Protein AF-R9ITP2-F1 (afdb_monomer)

Secondary structure (DSSP, 8-state):
--EEEE--SSS--TTT--SSS-EEEEETTTEEEEEESS----S-EE-TTT--EEEEEEE-TTSPEEEEEHHHHHHHHHHHHHHHGGGGSS----PPPPPPP-PPPP-------PPPPPHHHHHHHHHHHHHHS---HHHHHHHHHTT--HHHHHHTT-EEEPPSS--GGGSS-HHHHHHHHHHHHS--TT-TTEEE-TTS-EEE---SEEE-----TTS--S------B---PPP-----

Sequence (240 aa):
MSNFRNVSKSEPCPICGKPDWCTVQYVEGNTKLHYCRRVLGCSNIISGTNGMNYVFLKQTSDGSCMYKEESAYMESRKEWEKANGRNRCANGRRAKPKSPPVKQPPAPQPAVSVTSLDNGTLDAIYRAFLKKLHLQKNHVRYLRQERWPDQLIIHSQVRSMPPGGNGYYYGKGRNLVAKELVREFGSLKGVPGFYEQADGKWNFAGQSGLLIPLYDHERKRTNTTIFLPFMKLPRTESIS

pLDDT: mean 72.8, std 18.58, range [27.33, 93.31]

Radius of gyration: 23.01 Å; Cα contacts (8 Å, |Δi|>4): 346; chains: 1; bounding box: 47×52×59 Å

Foldseek 3Di:
DKDKDFAAPVGAQQQPRHRGDKIWIQDPPRWIKTWAPPDLLQQWDQGPPPRFTWHFDDQDPLSTTITGTPVSVVVVVVVCCVVCVVPPPPDPDPDPPDDPPPPRDPDPDPPPPFAADDLVVLLVLVVLLLVPFAAAPVNVVVCVVVVNDPVNVVVQSKGWDDAADDDPRRPDHQQVSQVVSCVVNVDCGNHPQWDADPVRGIGGDDHTDMWGQDADPVRGRPDGDDDDGDDPDDPPPPDD

Nearest PDB structures (foldseek):
  4nqa-assembly1_B  TM=1.347E-01  e=2.658E+00  Homo sapiens
  8g0h-assembly1_D  TM=1.712E-01  e=4.956E+00  Homo sapiens

Mean predicted aligned error: 18.11 Å

Structure (mmCIF, N/CA/C/O backbone):
data_AF-R9ITP2-F1
#
_entry.id   AF-R9ITP2-F1
#
loop_
_atom_site.group_PDB
_atom_site.id
_atom_site.type_symbol
_atom_site.label_atom_id
_atom_site.label_alt_id
_atom_site.label_comp_id
_atom_site.label_asym_id
_atom_site.label_entity_id
_atom_site.label_seq_id
_atom_site.pdbx_PDB_ins_code
_atom_site.Cartn_x
_atom_site.Cartn_y
_atom_site.Cartn_z
_atom_site.occupancy
_atom_site.B_iso_or_equiv
_atom_site.auth_seq_id
_atom_site.auth_comp_id
_atom_site.auth_asym_id
_atom_site.auth_atom_id
_atom_site.pdbx_PDB_model_num
ATOM 1 N N . MET A 1 1 ? 14.006 -4.103 -31.061 1.00 43.78 1 MET A N 1
ATOM 2 C CA . MET A 1 1 ? 13.129 -4.951 -30.198 1.00 43.78 1 MET A CA 1
ATOM 3 C C . MET A 1 1 ? 13.638 -4.897 -28.763 1.00 43.78 1 MET A C 1
ATOM 5 O O . MET A 1 1 ? 14.802 -5.204 -28.548 1.00 43.78 1 MET A O 1
ATOM 9 N N . SER A 1 2 ? 12.831 -4.468 -27.787 1.00 55.50 2 SER A N 1
ATOM 10 C CA . SER A 1 2 ? 13.298 -4.353 -26.399 1.00 55.50 2 SER A CA 1
ATOM 11 C C . SER A 1 2 ? 13.076 -5.652 -25.620 1.00 55.50 2 SER A C 1
ATOM 13 O O . SER A 1 2 ? 11.946 -6.081 -25.404 1.00 55.50 2 SER A O 1
ATOM 15 N N . ASN A 1 3 ? 14.174 -6.288 -25.207 1.00 78.69 3 ASN A N 1
ATOM 16 C CA . ASN A 1 3 ? 14.148 -7.565 -24.494 1.00 78.69 3 ASN A CA 1
ATOM 17 C C . ASN A 1 3 ? 14.096 -7.321 -22.984 1.00 78.69 3 ASN A C 1
ATOM 19 O O . ASN A 1 3 ? 14.992 -6.690 -22.425 1.00 78.69 3 ASN A O 1
ATOM 23 N N . PHE A 1 4 ? 13.057 -7.824 -22.320 1.00 83.19 4 PHE A N 1
ATOM 24 C CA . PHE A 1 4 ? 12.958 -7.831 -20.860 1.00 83.19 4 PHE A CA 1
ATOM 25 C C . PHE A 1 4 ? 13.490 -9.152 -20.309 1.00 83.19 4 PHE A C 1
ATOM 27 O O . PHE A 1 4 ? 13.102 -10.224 -20.765 1.00 83.19 4 PHE A O 1
ATOM 34 N N . ARG A 1 5 ? 14.346 -9.078 -19.290 1.00 84.50 5 ARG A N 1
ATOM 35 C CA . ARG A 1 5 ? 14.910 -10.236 -18.593 1.00 84.50 5 ARG A CA 1
ATOM 36 C C . ARG A 1 5 ? 14.813 -10.040 -17.086 1.00 84.50 5 ARG A C 1
ATOM 38 O O . ARG A 1 5 ? 15.133 -8.972 -16.570 1.00 84.50 5 ARG A O 1
ATOM 45 N N . ASN A 1 6 ? 14.389 -11.072 -16.367 1.00 87.56 6 ASN A N 1
ATOM 46 C CA . ASN A 1 6 ? 14.407 -11.052 -14.905 1.00 87.56 6 ASN A CA 1
ATOM 47 C C . ASN A 1 6 ? 15.839 -11.195 -14.373 1.00 87.56 6 ASN A C 1
ATOM 49 O O . ASN A 1 6 ? 16.674 -11.857 -14.990 1.00 87.56 6 ASN A O 1
ATOM 53 N N . VAL A 1 7 ? 16.112 -10.572 -13.225 1.00 86.69 7 VAL A N 1
ATOM 54 C CA . VAL A 1 7 ? 17.395 -10.746 -12.524 1.00 86.69 7 VAL A CA 1
ATOM 55 C C . VAL A 1 7 ? 17.539 -12.183 -12.012 1.00 86.69 7 VAL A C 1
ATOM 57 O O . VAL A 1 7 ? 16.548 -12.902 -11.873 1.00 86.69 7 VAL A O 1
ATOM 60 N N . SER A 1 8 ? 18.778 -12.608 -11.765 1.00 85.56 8 SER A N 1
ATOM 61 C CA . SER A 1 8 ? 19.102 -13.976 -11.342 1.00 85.56 8 SER A CA 1
ATOM 62 C C . SER A 1 8 ? 20.211 -13.983 -10.289 1.00 85.56 8 SER A C 1
ATOM 64 O O . SER A 1 8 ? 20.772 -12.941 -9.961 1.00 85.56 8 SER A O 1
ATOM 66 N N . LYS A 1 9 ? 20.568 -15.160 -9.758 1.00 82.50 9 LYS A N 1
ATOM 67 C CA . LYS A 1 9 ? 21.679 -15.290 -8.798 1.00 82.50 9 LYS A CA 1
ATOM 68 C C . LYS A 1 9 ? 23.036 -14.900 -9.391 1.00 82.50 9 LYS A C 1
ATOM 70 O O . LYS A 1 9 ? 23.847 -14.332 -8.672 1.00 82.50 9 LYS A O 1
ATOM 75 N N . SER A 1 10 ? 23.268 -15.178 -10.674 1.00 84.00 10 SER A N 1
ATOM 76 C CA . SER A 1 10 ? 24.501 -14.791 -11.372 1.00 84.00 10 SER A CA 1
ATOM 77 C C . SER A 1 10 ? 24.534 -13.305 -11.736 1.00 84.00 10 SER A C 1
ATOM 79 O O . SER A 1 10 ? 25.607 -12.731 -11.861 1.00 84.00 10 SER A O 1
ATOM 81 N N . GLU A 1 11 ? 23.368 -12.674 -11.895 1.00 82.69 11 GLU A N 1
ATOM 82 C CA . GLU A 1 11 ? 23.231 -11.248 -12.212 1.00 82.69 11 GLU A CA 1
ATOM 83 C C . GLU A 1 11 ? 22.115 -10.632 -11.349 1.00 82.69 11 GLU A C 1
ATOM 85 O O . GLU A 1 11 ? 20.967 -10.513 -11.809 1.00 82.69 11 GLU A O 1
ATOM 90 N N . PRO A 1 12 ? 22.413 -10.296 -10.077 1.00 88.19 12 PRO A N 1
ATOM 91 C CA . PRO A 1 12 ? 21.438 -9.722 -9.161 1.00 88.19 12 PRO A CA 1
ATOM 92 C C . PRO A 1 12 ? 21.082 -8.284 -9.550 1.00 88.19 12 PRO A C 1
ATOM 94 O O . PRO A 1 12 ? 21.778 -7.616 -10.316 1.00 88.19 12 PRO A O 1
ATOM 97 N N . CYS A 1 13 ? 19.977 -7.774 -9.005 1.00 87.44 13 CYS A N 1
ATOM 98 C CA . CYS A 1 13 ? 19.577 -6.393 -9.242 1.00 87.44 13 CYS A CA 1
ATOM 99 C C . CYS A 1 13 ? 20.634 -5.425 -8.691 1.00 87.44 13 CYS A C 1
ATOM 101 O O . CYS A 1 13 ? 20.859 -5.436 -7.483 1.00 87.44 13 CYS A O 1
ATOM 103 N N . PRO A 1 14 ? 21.193 -4.509 -9.499 1.00 86.94 14 PRO A N 1
ATOM 104 C CA . PRO A 1 14 ? 22.209 -3.589 -9.002 1.00 86.94 14 PRO A CA 1
ATOM 105 C C . PRO A 1 14 ? 21.645 -2.548 -8.025 1.00 86.94 14 PRO A C 1
ATOM 107 O O . PRO A 1 14 ? 22.389 -1.937 -7.272 1.00 86.94 14 PRO A O 1
ATOM 110 N N . ILE A 1 15 ? 20.326 -2.340 -7.993 1.00 87.25 15 ILE A N 1
ATOM 111 C CA . ILE A 1 15 ? 19.709 -1.325 -7.128 1.00 87.25 15 ILE A CA 1
ATOM 112 C C . ILE A 1 15 ? 19.479 -1.853 -5.707 1.00 87.25 15 ILE A C 1
ATOM 114 O O . ILE A 1 15 ? 19.719 -1.144 -4.739 1.00 87.25 15 ILE A O 1
ATOM 118 N N . CYS A 1 16 ? 18.986 -3.087 -5.568 1.00 86.38 16 CYS A N 1
ATOM 119 C CA . CYS A 1 16 ? 18.635 -3.674 -4.266 1.00 86.38 16 CYS A CA 1
ATOM 120 C C . CYS A 1 16 ? 19.486 -4.890 -3.871 1.00 86.38 16 CYS A C 1
ATOM 122 O O . CYS A 1 16 ? 19.290 -5.444 -2.791 1.00 86.38 16 CYS A O 1
ATOM 124 N N . GLY A 1 17 ? 20.365 -5.355 -4.759 1.00 85.06 17 GLY A N 1
ATOM 125 C CA . GLY A 1 17 ? 21.237 -6.512 -4.569 1.00 85.06 17 GLY A CA 1
ATOM 126 C C . GLY A 1 17 ? 20.541 -7.871 -4.521 1.00 85.06 17 GLY A C 1
ATOM 127 O O . GLY A 1 17 ? 21.192 -8.877 -4.253 1.00 85.06 17 GLY A O 1
ATOM 128 N N . LYS A 1 18 ? 19.223 -7.941 -4.749 1.00 86.06 18 LYS A N 1
ATOM 129 C CA . LYS A 1 18 ? 18.476 -9.204 -4.676 1.00 86.06 18 LYS A CA 1
ATOM 130 C C . LYS A 1 18 ? 18.499 -9.962 -6.012 1.00 86.06 18 LYS A C 1
ATOM 132 O O . LYS A 1 18 ? 18.432 -9.321 -7.065 1.00 86.06 18 LYS A O 1
ATOM 137 N N . PRO A 1 19 ? 18.581 -11.306 -5.975 1.00 85.69 19 PRO A N 1
ATOM 138 C CA . PRO A 1 19 ? 18.728 -12.146 -7.163 1.00 85.69 19 PRO A CA 1
ATOM 139 C C . PRO A 1 19 ? 17.402 -12.430 -7.881 1.00 85.69 19 PRO A C 1
ATOM 141 O O . PRO A 1 19 ? 17.380 -13.209 -8.826 1.00 85.69 19 PRO A O 1
ATOM 144 N N . ASP A 1 20 ? 16.292 -11.852 -7.422 1.00 81.50 20 ASP A N 1
ATOM 145 C CA . ASP A 1 20 ? 14.943 -12.154 -7.885 1.00 81.50 20 ASP A CA 1
ATOM 146 C C . ASP A 1 20 ? 14.042 -10.902 -7.937 1.00 81.50 20 ASP A C 1
ATOM 148 O O . ASP A 1 20 ? 14.351 -9.847 -7.370 1.00 81.50 20 ASP A O 1
ATOM 152 N N . TRP A 1 21 ? 12.894 -11.046 -8.609 1.00 80.88 21 TRP A N 1
ATOM 153 C CA . TRP A 1 21 ? 11.768 -10.097 -8.679 1.00 80.88 21 TRP A CA 1
ATOM 154 C C . TRP A 1 21 ? 11.977 -8.813 -9.499 1.00 80.88 21 TRP A C 1
ATOM 156 O O . TRP A 1 21 ? 11.023 -8.307 -10.093 1.00 80.88 21 TRP A O 1
ATOM 166 N N . CYS A 1 22 ? 13.196 -8.285 -9.570 1.00 88.00 22 CYS A N 1
ATOM 167 C CA . CYS A 1 22 ? 13.521 -7.134 -10.416 1.00 88.00 22 CYS A CA 1
ATOM 168 C C . CYS A 1 22 ? 13.696 -7.534 -11.892 1.00 88.00 22 CYS A C 1
ATOM 170 O O . CYS A 1 22 ? 13.938 -8.696 -12.225 1.00 88.00 22 CYS A O 1
ATOM 172 N N . THR A 1 23 ? 13.609 -6.558 -12.793 1.00 89.94 23 THR A N 1
ATOM 173 C CA . THR A 1 23 ? 13.702 -6.803 -14.241 1.00 89.94 23 THR A CA 1
ATOM 174 C C . THR A 1 23 ? 14.700 -5.836 -14.869 1.00 89.94 23 THR A C 1
ATOM 176 O O . THR A 1 23 ? 14.820 -4.690 -14.440 1.00 89.94 23 THR A O 1
ATOM 179 N N . VAL A 1 24 ? 15.420 -6.291 -15.885 1.00 89.50 24 VAL A N 1
ATOM 180 C CA . VAL A 1 24 ? 16.295 -5.476 -16.725 1.00 89.50 24 VAL A CA 1
ATOM 181 C C . VAL A 1 24 ? 15.733 -5.484 -18.140 1.00 89.50 24 VAL A C 1
ATOM 183 O O . VAL A 1 24 ? 15.393 -6.540 -18.668 1.00 89.50 24 VAL A O 1
ATOM 186 N N . GLN A 1 25 ? 15.609 -4.311 -18.746 1.00 87.00 25 GLN A N 1
ATOM 187 C CA . GLN A 1 25 ? 15.257 -4.160 -20.152 1.00 87.00 25 GLN A CA 1
ATOM 188 C C . GLN A 1 25 ? 16.503 -3.765 -20.934 1.00 87.00 25 GLN A C 1
ATOM 190 O O . GLN A 1 25 ? 17.198 -2.817 -20.568 1.00 87.00 25 GLN A O 1
ATOM 195 N N . TYR A 1 26 ? 16.755 -4.475 -22.025 1.00 84.25 26 TYR A N 1
ATOM 196 C CA . TYR A 1 26 ? 17.810 -4.160 -22.974 1.00 84.25 26 TYR A CA 1
ATOM 197 C C . TYR A 1 26 ? 17.211 -3.329 -24.107 1.00 84.25 26 TYR A C 1
ATOM 199 O O . TYR A 1 26 ? 16.261 -3.753 -24.772 1.00 84.25 26 TYR A O 1
ATOM 207 N N . VAL A 1 27 ? 17.748 -2.126 -24.282 1.00 78.62 27 VAL A N 1
ATOM 208 C CA . VAL A 1 27 ? 17.399 -1.187 -25.351 1.00 78.62 27 VAL A CA 1
ATOM 209 C C . VAL A 1 27 ? 18.525 -1.196 -26.389 1.00 78.62 27 VAL A C 1
ATOM 211 O O . VAL A 1 27 ? 19.674 -1.509 -26.068 1.00 78.62 27 VAL A O 1
ATOM 214 N N . GLU A 1 28 ? 18.187 -0.887 -27.641 1.00 68.31 28 GLU A N 1
ATOM 215 C CA . GLU A 1 28 ? 19.143 -0.774 -28.749 1.00 68.31 28 GLU A CA 1
ATOM 216 C C . GLU A 1 28 ? 20.323 0.142 -28.366 1.00 68.31 28 GLU A C 1
ATOM 218 O O . GLU A 1 28 ? 20.138 1.153 -27.688 1.00 68.31 28 GLU A O 1
ATOM 223 N N . GLY A 1 29 ? 21.547 -0.263 -28.731 1.00 64.62 29 GLY A N 1
ATOM 224 C CA . GLY A 1 29 ? 22.784 0.413 -28.309 1.00 64.62 29 GLY A CA 1
ATOM 225 C C . GLY A 1 29 ? 23.350 -0.042 -26.954 1.00 64.62 29 GLY A C 1
ATOM 226 O O . GLY A 1 29 ? 23.946 0.762 -26.248 1.00 64.62 29 GLY A O 1
ATOM 227 N N . ASN A 1 30 ? 23.141 -1.307 -26.555 1.00 67.81 30 ASN A N 1
ATOM 228 C CA . ASN A 1 30 ? 23.655 -1.911 -25.305 1.00 67.81 30 ASN A CA 1
ATOM 229 C C . ASN A 1 30 ? 23.219 -1.189 -24.009 1.00 67.81 30 ASN A C 1
ATOM 231 O O . ASN A 1 30 ? 23.763 -1.415 -22.927 1.00 67.81 30 ASN A O 1
ATOM 235 N N . THR A 1 31 ? 22.206 -0.329 -24.100 1.00 77.25 31 THR A N 1
ATOM 236 C CA . THR A 1 31 ? 21.692 0.417 -22.958 1.00 77.25 31 THR A CA 1
ATOM 237 C C . THR A 1 31 ? 20.791 -0.479 -22.115 1.00 77.25 31 THR A C 1
ATOM 239 O O . THR A 1 31 ? 19.805 -1.034 -22.605 1.00 77.25 31 THR A O 1
ATOM 242 N N . LYS A 1 32 ? 21.088 -0.571 -20.817 1.00 87.19 32 LYS A N 1
ATOM 243 C CA . LYS A 1 32 ? 20.284 -1.322 -19.848 1.00 87.19 32 LYS A CA 1
ATOM 244 C C . LYS A 1 32 ? 19.413 -0.375 -19.024 1.00 87.19 32 LYS A C 1
ATOM 246 O O . LYS A 1 32 ? 19.895 0.612 -18.468 1.00 87.19 32 LYS A O 1
ATOM 251 N N . LEU A 1 33 ? 18.125 -0.691 -18.928 1.00 88.69 33 LEU A N 1
ATOM 252 C CA . LEU A 1 33 ? 17.188 -0.056 -18.004 1.00 88.69 33 LEU A CA 1
ATOM 253 C C . LEU A 1 33 ? 16.856 -1.035 -16.881 1.00 88.69 33 LEU A C 1
ATOM 255 O O . LEU A 1 33 ? 16.432 -2.162 -17.131 1.00 88.69 33 LEU A O 1
ATOM 259 N N . HIS A 1 34 ? 17.035 -0.605 -15.638 1.00 89.19 34 HIS A N 1
ATOM 260 C CA . HIS A 1 34 ? 16.839 -1.436 -14.457 1.00 89.19 34 HIS A CA 1
ATOM 261 C C . HIS A 1 34 ? 15.537 -1.064 -13.751 1.00 89.19 34 HIS A C 1
ATOM 263 O O . HIS A 1 34 ? 15.341 0.073 -13.333 1.00 89.19 34 HIS A O 1
ATOM 269 N N . TYR A 1 35 ? 14.657 -2.041 -13.574 1.00 89.12 35 TYR A N 1
ATOM 270 C CA . TYR A 1 35 ? 13.378 -1.892 -12.893 1.00 89.12 35 TYR A CA 1
ATOM 271 C C . TYR A 1 35 ? 13.485 -2.509 -11.505 1.00 89.12 35 TYR A C 1
ATOM 273 O O . TYR A 1 35 ? 13.419 -3.733 -11.345 1.00 89.12 35 TYR A O 1
ATOM 281 N N . CYS A 1 36 ? 13.659 -1.660 -10.493 1.00 86.88 36 CYS A N 1
ATOM 282 C CA . CYS A 1 36 ? 13.712 -2.106 -9.109 1.00 86.88 36 CYS A CA 1
ATOM 283 C C . CYS A 1 36 ? 12.315 -2.073 -8.491 1.00 86.88 36 CYS A C 1
ATOM 285 O O . CYS A 1 36 ? 11.666 -1.029 -8.441 1.00 86.88 36 CYS A O 1
ATOM 287 N N . ARG A 1 37 ? 11.859 -3.227 -7.995 1.00 84.94 37 ARG A N 1
ATOM 288 C CA . ARG A 1 37 ? 10.558 -3.364 -7.314 1.00 84.94 37 ARG A CA 1
ATOM 289 C C . ARG A 1 37 ? 10.654 -3.249 -5.791 1.00 84.94 37 ARG A C 1
ATOM 291 O O . ARG A 1 37 ? 9.633 -3.137 -5.128 1.00 84.94 37 ARG A O 1
ATOM 298 N N . ARG A 1 38 ? 11.872 -3.296 -5.239 1.00 81.25 38 ARG A N 1
ATOM 299 C CA . ARG A 1 38 ? 12.121 -3.306 -3.786 1.00 81.25 38 ARG A CA 1
ATOM 300 C C . ARG A 1 38 ? 12.454 -1.925 -3.223 1.00 81.25 38 ARG A C 1
ATOM 302 O O . ARG A 1 38 ? 12.079 -1.628 -2.097 1.00 81.25 38 ARG A O 1
ATOM 309 N N . VAL A 1 39 ? 13.143 -1.083 -3.995 1.00 78.19 39 VAL A N 1
ATOM 310 C CA . VAL A 1 39 ? 13.476 0.285 -3.581 1.00 78.19 39 VAL A CA 1
ATOM 311 C C . VAL A 1 39 ? 12.443 1.241 -4.159 1.00 78.19 39 VAL A C 1
ATOM 313 O O . VAL A 1 39 ? 12.373 1.415 -5.372 1.00 78.19 39 VAL A O 1
ATOM 316 N N . LEU A 1 40 ? 11.649 1.846 -3.275 1.00 76.50 40 LEU A N 1
ATOM 317 C CA . LEU A 1 40 ? 10.575 2.786 -3.621 1.00 76.50 40 LEU A CA 1
ATOM 318 C C . LEU A 1 40 ? 10.951 4.253 -3.365 1.00 76.50 40 LEU A C 1
ATOM 320 O O . LEU A 1 40 ? 10.133 5.140 -3.580 1.00 76.50 40 LEU A O 1
ATOM 324 N N . GLY A 1 41 ? 12.186 4.512 -2.922 1.00 69.75 41 GLY A N 1
ATOM 325 C CA . GLY A 1 41 ? 12.681 5.867 -2.666 1.00 69.75 41 GLY A CA 1
ATOM 326 C C . GLY A 1 41 ? 12.732 6.746 -3.920 1.00 69.75 41 GLY A C 1
ATOM 327 O O . GLY A 1 41 ? 12.741 7.963 -3.784 1.00 69.75 41 GLY A O 1
ATOM 328 N N . CYS A 1 42 ? 12.726 6.139 -5.122 1.00 74.31 42 CYS A N 1
ATOM 329 C CA . CYS A 1 42 ? 12.631 6.815 -6.424 1.00 74.31 42 CYS A CA 1
ATOM 330 C C . CYS A 1 42 ? 13.550 8.057 -6.534 1.00 74.31 42 CYS A C 1
ATOM 332 O O . CYS A 1 42 ? 13.189 9.093 -7.085 1.00 74.31 42 CYS A O 1
ATOM 334 N N . SER A 1 43 ? 14.760 7.932 -5.990 1.00 77.56 43 SER A N 1
ATOM 335 C CA . SER A 1 43 ? 15.854 8.903 -6.039 1.00 77.56 43 SER A CA 1
ATOM 336 C C . SER A 1 43 ? 17.061 8.278 -6.736 1.00 77.56 43 SER A C 1
ATOM 338 O O . SER A 1 43 ? 17.099 7.061 -6.904 1.00 77.56 43 SER A O 1
ATOM 340 N N . ASN A 1 44 ? 18.064 9.074 -7.110 1.00 80.94 44 ASN A N 1
ATOM 341 C CA . ASN A 1 44 ? 19.351 8.539 -7.571 1.00 80.94 44 ASN A CA 1
ATOM 342 C C . ASN A 1 44 ? 20.010 7.716 -6.456 1.00 80.94 44 ASN A C 1
ATOM 344 O O . ASN A 1 44 ? 19.887 8.066 -5.280 1.00 80.94 44 ASN A O 1
ATOM 348 N N . ILE A 1 45 ? 20.666 6.616 -6.824 1.00 81.81 45 ILE A N 1
ATOM 349 C CA . ILE A 1 45 ? 21.226 5.647 -5.875 1.00 81.81 45 ILE A CA 1
ATOM 350 C C . ILE A 1 45 ? 22.612 5.211 -6.341 1.00 81.81 45 ILE A C 1
ATOM 352 O O . ILE A 1 45 ? 22.822 4.959 -7.527 1.00 81.81 45 ILE A O 1
ATOM 356 N N . ILE A 1 46 ? 23.524 5.065 -5.384 1.00 85.38 46 ILE A N 1
ATOM 357 C CA . ILE A 1 46 ? 24.800 4.373 -5.566 1.00 85.38 46 ILE A CA 1
ATOM 358 C C . ILE A 1 46 ? 24.567 2.901 -5.239 1.00 85.38 46 ILE A C 1
ATOM 360 O O . ILE A 1 46 ? 24.076 2.565 -4.158 1.00 85.38 46 ILE A O 1
ATOM 364 N N . SER A 1 47 ? 24.863 2.015 -6.181 1.00 83.56 47 SER A N 1
ATOM 365 C CA . SER A 1 47 ? 24.688 0.583 -5.980 1.00 83.56 47 SER A CA 1
ATOM 366 C C . SER A 1 47 ? 25.673 0.046 -4.948 1.00 83.56 47 SER A C 1
ATOM 368 O O . SER A 1 47 ? 26.883 0.089 -5.151 1.00 83.56 47 SER A O 1
ATOM 370 N N . GLY A 1 48 ? 25.154 -0.574 -3.888 1.00 78.75 48 GLY A N 1
ATOM 371 C CA . GLY A 1 48 ? 25.978 -1.313 -2.928 1.00 78.75 48 GLY A CA 1
ATOM 372 C C . GLY A 1 48 ? 26.580 -2.612 -3.485 1.00 78.75 48 GLY A C 1
ATOM 373 O O . GLY A 1 48 ? 27.429 -3.202 -2.831 1.00 78.75 48 GLY A O 1
ATOM 374 N N . THR A 1 49 ? 26.150 -3.077 -4.666 1.00 77.19 49 THR A N 1
ATOM 375 C CA . THR A 1 49 ? 26.648 -4.329 -5.267 1.00 77.19 49 THR A CA 1
ATOM 376 C C . THR A 1 49 ? 27.790 -4.140 -6.252 1.00 77.19 49 THR A C 1
ATOM 378 O O . THR A 1 49 ? 28.647 -5.010 -6.340 1.00 77.19 49 THR A O 1
ATOM 381 N N . ASN A 1 50 ? 27.793 -3.050 -7.022 1.00 82.19 50 ASN A N 1
ATOM 382 C CA . ASN A 1 50 ? 28.815 -2.811 -8.047 1.00 82.19 50 ASN A CA 1
ATOM 383 C C . ASN A 1 50 ? 29.473 -1.426 -7.941 1.00 82.19 50 ASN A C 1
ATOM 385 O O . ASN A 1 50 ? 30.322 -1.107 -8.7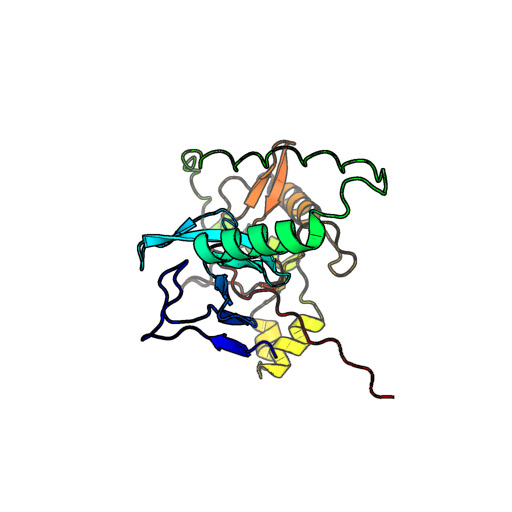64 1.00 82.19 50 ASN A O 1
ATOM 389 N N . GLY A 1 51 ? 29.086 -0.602 -6.960 1.00 81.56 51 GLY A N 1
ATOM 390 C CA . GLY A 1 51 ? 29.633 0.743 -6.758 1.00 81.56 51 GLY A CA 1
ATOM 391 C C . GLY A 1 51 ? 29.210 1.773 -7.809 1.00 81.56 51 GLY A C 1
ATOM 392 O O . GLY A 1 51 ? 29.641 2.918 -7.734 1.00 81.56 51 GLY A O 1
ATOM 393 N N . MET A 1 52 ? 28.371 1.398 -8.779 1.00 83.44 52 MET A N 1
ATOM 394 C CA . MET A 1 52 ? 27.980 2.279 -9.879 1.00 83.44 52 MET A CA 1
ATOM 395 C C . MET A 1 52 ? 26.813 3.186 -9.490 1.00 83.44 52 MET A C 1
ATOM 397 O O . MET A 1 52 ? 25.920 2.804 -8.725 1.00 83.44 52 MET A O 1
ATOM 401 N N . ASN A 1 53 ? 26.787 4.378 -10.082 1.00 85.00 53 ASN A N 1
ATOM 402 C CA . ASN A 1 53 ? 25.704 5.335 -9.905 1.00 85.00 53 ASN A CA 1
ATOM 403 C C . ASN A 1 53 ? 24.548 5.051 -10.862 1.00 85.00 53 ASN A C 1
ATOM 405 O O . ASN A 1 53 ? 24.722 4.912 -12.076 1.00 85.00 53 ASN A O 1
ATOM 409 N N . TYR A 1 54 ? 23.342 5.038 -10.307 1.00 85.31 54 TYR A N 1
ATOM 410 C CA . TYR A 1 54 ? 22.103 4.848 -11.040 1.00 85.31 54 TYR A CA 1
ATOM 411 C C . TYR A 1 54 ? 21.217 6.084 -10.914 1.00 85.31 54 TYR A C 1
ATOM 413 O O . TYR A 1 54 ? 20.788 6.475 -9.824 1.00 85.31 54 TYR A O 1
ATOM 421 N N . VAL A 1 55 ? 20.907 6.675 -12.064 1.00 81.75 55 VAL A N 1
ATOM 422 C CA . VAL A 1 55 ? 20.006 7.814 -12.203 1.00 81.75 55 VAL A CA 1
ATOM 423 C C . VAL A 1 55 ? 18.575 7.301 -12.256 1.00 81.75 55 VAL A C 1
ATOM 425 O O . VAL A 1 55 ? 18.221 6.463 -13.092 1.00 81.75 55 VAL A O 1
ATOM 428 N N . PHE A 1 56 ? 17.739 7.813 -11.359 1.00 86.56 56 PHE A N 1
ATOM 429 C CA . PHE A 1 56 ? 16.310 7.559 -11.388 1.00 86.56 56 PHE A CA 1
ATOM 430 C C . PHE A 1 56 ? 15.676 8.307 -12.560 1.00 86.56 56 PHE A C 1
ATOM 432 O O . PHE A 1 56 ? 15.861 9.511 -12.729 1.00 86.56 56 PHE A O 1
ATOM 439 N N . LEU A 1 57 ? 14.902 7.585 -13.366 1.00 78.94 57 LEU A N 1
ATOM 440 C CA . LEU A 1 57 ? 14.222 8.150 -14.526 1.00 78.94 57 LEU A CA 1
ATOM 441 C C . LEU A 1 57 ? 12.751 8.430 -14.234 1.00 78.94 57 LEU A C 1
ATOM 443 O O . LEU A 1 57 ? 12.269 9.538 -14.459 1.00 78.94 57 LEU A O 1
ATOM 447 N N . LYS A 1 58 ? 12.019 7.409 -13.785 1.00 80.81 58 LYS A N 1
ATOM 448 C CA . LYS A 1 58 ? 10.592 7.516 -13.463 1.00 80.81 58 LYS A CA 1
ATOM 449 C C . LYS A 1 58 ? 10.118 6.321 -12.655 1.00 80.81 58 LYS A C 1
ATOM 451 O O . LYS A 1 58 ? 10.699 5.239 -12.718 1.00 80.81 58 LYS A O 1
ATOM 456 N N . GLN A 1 59 ? 8.999 6.496 -11.970 1.00 83.62 59 GLN A N 1
ATOM 457 C CA . GLN A 1 59 ? 8.242 5.375 -11.444 1.00 83.62 59 GLN A CA 1
ATOM 458 C C . GLN A 1 59 ? 7.363 4.816 -12.563 1.00 83.62 59 GLN A C 1
ATOM 460 O O . GLN A 1 59 ? 6.708 5.570 -13.289 1.00 83.62 59 GLN A O 1
ATOM 465 N N . THR A 1 60 ? 7.371 3.499 -12.749 1.00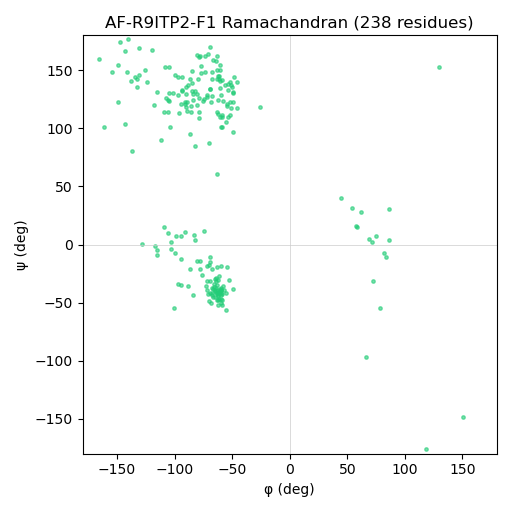 77.44 60 THR A N 1
ATOM 466 C CA . THR A 1 60 ? 6.407 2.861 -13.642 1.00 77.44 60 THR A CA 1
ATOM 467 C C . THR A 1 60 ? 5.036 2.838 -12.982 1.00 77.44 60 THR A C 1
ATOM 469 O O . THR A 1 60 ? 4.889 2.931 -11.766 1.00 77.44 60 THR A O 1
ATOM 472 N N . SER A 1 61 ? 4.011 2.641 -13.795 1.00 74.69 61 SER A N 1
ATOM 473 C CA . SER A 1 61 ? 2.641 2.408 -13.336 1.00 74.69 61 SER A CA 1
ATOM 474 C C . SER A 1 61 ? 2.483 1.245 -12.355 1.00 74.69 61 SER A C 1
ATOM 476 O O . SER A 1 61 ? 1.465 1.160 -11.681 1.00 74.69 61 SER A O 1
ATOM 478 N N . ASP A 1 62 ? 3.461 0.344 -12.313 1.00 70.44 62 ASP A N 1
ATOM 479 C CA . ASP A 1 62 ? 3.436 -0.866 -11.494 1.00 70.44 62 ASP A CA 1
ATOM 480 C C . ASP A 1 62 ? 4.145 -0.618 -10.145 1.00 70.44 62 ASP A C 1
ATOM 482 O O . ASP A 1 62 ? 4.386 -1.541 -9.373 1.00 70.44 62 ASP A O 1
ATOM 486 N N . GLY A 1 63 ? 4.524 0.639 -9.873 1.00 75.31 63 GLY A N 1
ATOM 487 C CA . GLY A 1 63 ? 5.193 1.082 -8.652 1.00 75.31 63 GLY A CA 1
ATOM 488 C C . GLY A 1 63 ? 6.711 0.893 -8.656 1.00 75.31 63 GLY A C 1
ATOM 489 O O . GLY A 1 63 ? 7.384 1.458 -7.795 1.00 75.31 63 GLY A O 1
ATOM 490 N N . SER A 1 64 ? 7.271 0.161 -9.626 1.00 80.06 64 SER A N 1
ATOM 491 C CA . SER A 1 64 ? 8.720 -0.048 -9.724 1.00 80.06 64 SER A CA 1
ATOM 492 C C . SER A 1 64 ? 9.439 1.242 -10.114 1.00 80.06 64 SER A C 1
ATOM 494 O O . SER A 1 64 ? 9.026 1.924 -11.056 1.00 80.06 64 SER A O 1
ATOM 496 N N . CYS A 1 65 ? 10.527 1.568 -9.423 1.00 84.00 65 CYS A N 1
ATOM 497 C CA . CYS A 1 65 ? 11.375 2.692 -9.798 1.00 84.00 65 CYS A CA 1
ATOM 498 C C . CYS A 1 65 ? 12.309 2.238 -10.943 1.00 84.00 65 CYS A C 1
ATOM 500 O O . CYS A 1 65 ? 12.937 1.175 -10.877 1.00 84.00 65 CYS A O 1
ATOM 502 N N . MET A 1 66 ? 12.346 3.023 -12.021 1.00 87.31 66 MET A N 1
ATOM 503 C CA . MET A 1 66 ? 13.140 2.767 -13.222 1.00 87.31 66 MET A CA 1
ATOM 504 C C . MET A 1 66 ? 14.446 3.553 -13.153 1.00 87.31 66 MET A C 1
ATOM 506 O O . MET A 1 66 ? 14.436 4.769 -12.953 1.00 87.31 66 MET A O 1
ATOM 510 N N . TYR A 1 67 ? 15.549 2.852 -13.370 1.00 88.12 67 TYR A N 1
ATOM 511 C CA . TYR A 1 67 ? 16.903 3.360 -13.239 1.00 88.12 67 TYR A CA 1
ATOM 512 C C . TYR A 1 67 ? 17.698 3.141 -14.514 1.00 88.12 67 TYR A C 1
ATOM 514 O O . TYR A 1 67 ? 17.498 2.160 -15.234 1.00 88.12 67 TYR A O 1
ATOM 522 N N . LYS A 1 68 ? 18.643 4.040 -14.752 1.00 87.56 68 LYS A N 1
ATOM 523 C CA . LYS A 1 68 ? 19.652 3.913 -15.797 1.00 87.56 68 LYS A CA 1
ATOM 524 C C . LYS A 1 68 ? 21.011 4.243 -15.201 1.00 87.56 68 LYS A C 1
ATOM 526 O O . LYS A 1 68 ? 21.101 5.115 -14.343 1.00 87.56 68 LYS A O 1
ATOM 531 N N . GLU A 1 69 ? 22.043 3.529 -15.619 1.00 86.81 69 GLU A N 1
ATOM 532 C CA . GLU A 1 69 ? 23.411 3.838 -15.203 1.00 86.81 69 GLU A CA 1
ATOM 533 C C . GLU A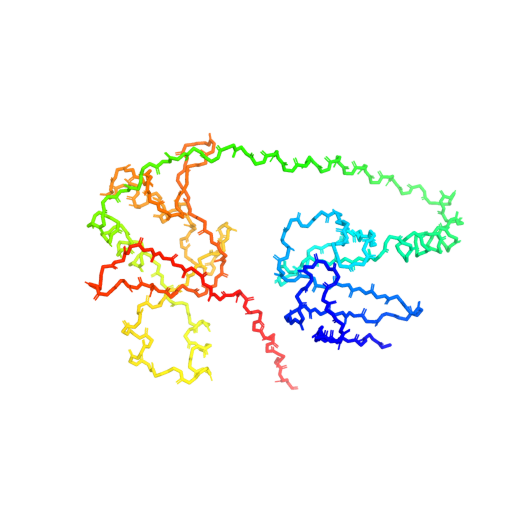 1 69 ? 23.784 5.274 -15.607 1.00 86.81 69 GLU A C 1
ATOM 535 O O . GLU A 1 69 ? 23.380 5.749 -16.673 1.00 86.81 69 GLU A O 1
ATOM 540 N N . GLU A 1 70 ? 24.517 5.981 -14.748 1.00 82.00 70 GLU A N 1
ATOM 541 C CA . GLU A 1 70 ? 24.865 7.390 -14.952 1.00 82.00 70 GLU A CA 1
ATOM 542 C C . GLU A 1 70 ? 25.665 7.628 -16.242 1.00 82.00 70 GLU A C 1
ATOM 544 O O . GLU A 1 70 ? 25.349 8.554 -16.989 1.00 82.00 70 GLU A O 1
ATOM 549 N N . SER A 1 71 ? 26.633 6.761 -16.549 1.00 80.38 71 SER A N 1
ATOM 550 C CA . SER A 1 71 ? 27.435 6.789 -17.783 1.00 80.38 71 SER A CA 1
ATOM 551 C C . SER A 1 71 ? 26.539 6.754 -19.032 1.00 80.38 71 SER A C 1
ATOM 553 O O . SER A 1 71 ? 26.510 7.703 -19.820 1.00 80.38 71 SER A O 1
ATOM 555 N N . ALA A 1 72 ? 25.694 5.727 -19.135 1.00 78.06 72 ALA A N 1
ATOM 556 C CA . ALA A 1 72 ? 24.749 5.536 -20.228 1.00 78.06 72 ALA A CA 1
ATOM 557 C C . ALA A 1 72 ? 23.682 6.645 -20.280 1.00 78.06 72 ALA A C 1
ATOM 559 O O . ALA A 1 72 ? 23.147 6.969 -21.344 1.00 78.06 72 ALA A O 1
ATOM 560 N N . TYR A 1 73 ? 23.294 7.217 -19.135 1.00 76.19 73 TYR A N 1
ATOM 561 C CA . TYR A 1 73 ? 22.375 8.357 -19.089 1.00 76.19 73 TYR A CA 1
ATOM 562 C C . TYR A 1 73 ? 23.016 9.610 -19.694 1.00 76.19 73 TYR A C 1
ATOM 564 O O . TYR A 1 73 ? 22.388 10.289 -20.509 1.00 76.19 73 TYR A O 1
ATOM 572 N N . MET A 1 74 ? 24.269 9.892 -19.333 1.00 74.75 74 MET A N 1
ATOM 573 C CA . MET A 1 74 ? 25.026 11.037 -19.836 1.00 74.75 74 MET A CA 1
ATOM 574 C C . MET A 1 74 ? 25.333 10.911 -21.332 1.00 74.75 74 MET A C 1
ATOM 576 O O . MET A 1 74 ? 25.233 11.905 -22.049 1.00 74.75 74 MET A O 1
ATOM 580 N N . GLU A 1 75 ? 25.636 9.709 -21.823 1.00 75.75 75 GLU A N 1
ATOM 581 C CA . GLU A 1 75 ? 25.829 9.432 -23.254 1.00 75.75 75 GLU A CA 1
ATOM 582 C C . GLU A 1 75 ? 24.558 9.685 -24.063 1.00 75.75 75 GLU A C 1
ATOM 584 O O . GLU A 1 75 ? 24.578 10.502 -24.983 1.00 75.75 75 GLU A O 1
ATOM 589 N N . SER A 1 76 ? 23.421 9.110 -23.657 1.00 71.25 76 SER A N 1
ATOM 590 C CA . SER A 1 76 ? 22.150 9.387 -24.337 1.00 71.25 76 SER A CA 1
ATOM 591 C C . SER A 1 76 ? 21.749 10.859 -24.254 1.00 71.25 76 SER A C 1
ATOM 593 O O . SER A 1 76 ? 21.120 11.372 -25.177 1.00 71.25 76 SER A O 1
ATOM 595 N N . ARG A 1 77 ? 22.117 11.569 -23.176 1.00 70.00 77 ARG A N 1
ATOM 596 C CA . ARG A 1 77 ? 21.890 13.016 -23.086 1.00 70.00 77 ARG A CA 1
ATOM 597 C C . ARG A 1 77 ? 22.761 13.779 -24.090 1.00 70.00 77 ARG A C 1
ATOM 599 O O . ARG A 1 77 ? 22.239 14.652 -24.773 1.00 70.00 77 ARG A O 1
ATOM 606 N N . LYS A 1 78 ? 24.045 13.428 -24.230 1.00 75.75 78 LYS A N 1
ATOM 607 C CA . LYS A 1 78 ? 24.958 14.018 -25.228 1.00 75.75 78 LYS A CA 1
ATOM 608 C C . LYS A 1 78 ? 24.503 13.732 -26.661 1.00 75.75 78 LYS A C 1
ATOM 610 O O . LYS A 1 78 ? 24.566 14.616 -27.508 1.00 75.75 78 LYS A O 1
ATOM 615 N N . GLU A 1 79 ? 24.040 12.519 -26.950 1.00 72.94 79 GLU A N 1
ATOM 616 C CA . GLU A 1 79 ? 23.495 12.148 -28.264 1.00 72.94 79 GLU A CA 1
ATOM 617 C C . GLU A 1 79 ? 22.214 12.915 -28.580 1.00 72.94 79 GLU A C 1
ATOM 619 O O . GLU A 1 79 ? 22.087 13.488 -29.662 1.00 72.94 79 GLU A O 1
ATOM 624 N N . TRP A 1 80 ? 21.303 13.010 -27.609 1.00 63.78 80 TRP A N 1
ATOM 625 C CA . TRP A 1 80 ? 20.104 13.832 -27.728 1.00 63.78 80 TRP A CA 1
ATOM 626 C C . TRP A 1 80 ? 20.455 15.309 -27.942 1.00 63.78 80 TRP A C 1
ATOM 628 O O . TRP A 1 80 ? 19.849 15.972 -28.778 1.00 63.78 80 TRP A O 1
ATOM 638 N N . GLU A 1 81 ? 21.471 15.831 -27.251 1.00 68.19 81 GLU A N 1
ATOM 639 C CA . GLU A 1 81 ? 21.973 17.195 -27.446 1.00 68.19 81 GLU A CA 1
ATOM 640 C C . GLU A 1 81 ? 22.599 17.403 -28.831 1.00 68.19 81 GLU A C 1
ATOM 642 O O . GLU A 1 81 ? 22.403 18.465 -29.416 1.00 68.19 81 GLU A O 1
ATOM 647 N N . LYS A 1 82 ? 23.297 16.412 -29.399 1.00 73.75 82 LYS A N 1
ATOM 648 C CA . LYS A 1 82 ? 23.821 16.471 -30.776 1.00 73.75 82 LYS A CA 1
ATOM 649 C C . LYS A 1 82 ? 22.701 16.427 -31.820 1.00 73.75 82 LYS A C 1
ATOM 651 O O . LYS A 1 82 ? 22.737 17.196 -32.778 1.00 73.75 82 LYS A O 1
ATOM 656 N N . ALA A 1 83 ? 21.696 15.573 -31.619 1.00 67.56 83 ALA A N 1
ATOM 657 C CA . ALA A 1 83 ? 20.557 15.421 -32.526 1.00 67.56 83 ALA A CA 1
ATOM 658 C C . ALA A 1 83 ? 19.599 16.625 -32.475 1.00 67.56 83 ALA A C 1
ATOM 660 O O . ALA A 1 83 ? 19.131 17.098 -33.510 1.00 67.56 83 ALA A O 1
ATOM 661 N N . ASN A 1 84 ? 19.358 17.177 -31.280 1.00 62.09 84 ASN A N 1
ATOM 662 C CA . ASN A 1 84 ? 18.393 18.259 -31.059 1.00 62.09 84 ASN A CA 1
ATOM 663 C C . ASN A 1 84 ? 19.046 19.643 -30.883 1.00 62.09 84 ASN A C 1
ATOM 665 O O . ASN A 1 84 ? 18.345 20.653 -30.784 1.00 62.09 84 ASN A O 1
ATOM 669 N N . GLY A 1 85 ? 20.379 19.722 -30.865 1.00 55.03 85 GLY A N 1
ATOM 670 C CA . GLY A 1 85 ? 21.149 20.955 -30.672 1.00 55.03 85 GLY A CA 1
ATOM 671 C C . GLY A 1 85 ? 21.039 21.964 -31.815 1.00 55.03 85 GLY A C 1
ATOM 672 O O . GLY A 1 85 ? 21.231 23.152 -31.577 1.00 55.03 85 GLY A O 1
ATOM 673 N N . ARG A 1 86 ? 20.657 21.527 -33.025 1.00 48.50 86 ARG A N 1
ATOM 674 C CA . ARG A 1 86 ? 20.451 22.408 -34.193 1.00 48.50 86 ARG A CA 1
ATOM 675 C C . ARG A 1 86 ? 19.122 23.175 -34.176 1.00 48.50 86 ARG A C 1
ATOM 677 O O . ARG A 1 86 ? 19.030 24.222 -34.799 1.00 48.50 86 ARG A O 1
ATOM 684 N N . ASN A 1 87 ? 18.111 22.716 -33.431 1.00 49.34 87 ASN A N 1
ATOM 685 C CA . ASN A 1 87 ? 16.751 23.282 -33.478 1.00 49.34 87 ASN A CA 1
ATOM 686 C C . ASN A 1 87 ? 16.421 24.281 -32.356 1.00 49.34 87 ASN A C 1
ATOM 688 O O . ASN A 1 87 ? 15.275 24.718 -32.243 1.00 49.34 87 ASN A O 1
ATOM 692 N N . ARG A 1 88 ? 17.395 24.679 -31.527 1.00 48.09 88 ARG A N 1
ATOM 693 C CA . ARG A 1 88 ? 17.160 25.686 -30.475 1.00 48.09 88 ARG A CA 1
ATOM 694 C C . ARG A 1 88 ? 17.114 27.132 -30.985 1.00 48.09 88 ARG A C 1
ATOM 696 O O . ARG A 1 88 ? 16.632 27.983 -30.247 1.00 48.09 88 ARG A O 1
ATOM 703 N N . CYS A 1 89 ? 17.549 27.415 -32.216 1.00 46.31 89 CYS A N 1
ATOM 704 C CA . CYS A 1 89 ? 17.573 28.779 -32.761 1.00 46.31 89 CYS A CA 1
ATOM 705 C C . CYS A 1 89 ? 16.399 29.146 -33.690 1.00 46.31 89 CYS A C 1
ATOM 707 O O . CYS A 1 89 ? 16.275 30.316 -34.026 1.00 46.31 89 CYS A O 1
ATOM 709 N N . ALA A 1 90 ? 15.518 28.213 -34.078 1.00 47.00 90 ALA A N 1
ATOM 710 C CA . ALA A 1 90 ? 14.535 28.478 -35.143 1.00 47.00 90 ALA A CA 1
ATOM 711 C C . ALA A 1 90 ? 13.056 28.466 -34.722 1.00 47.00 90 ALA A C 1
ATOM 713 O O . ALA A 1 90 ? 12.204 28.847 -35.514 1.00 47.00 90 ALA A O 1
ATOM 714 N N . ASN A 1 91 ? 12.704 28.058 -33.500 1.00 41.75 91 ASN A N 1
ATOM 715 C CA . ASN A 1 91 ? 11.311 28.124 -33.051 1.00 41.75 91 ASN A CA 1
ATOM 716 C C . ASN A 1 91 ? 11.237 28.490 -31.572 1.00 41.75 91 ASN A C 1
ATOM 718 O O . ASN A 1 91 ? 11.474 27.651 -30.702 1.00 41.75 91 ASN A O 1
ATOM 722 N N . GLY A 1 92 ? 10.878 29.749 -31.306 1.00 49.78 92 GLY A N 1
ATOM 723 C CA . GLY A 1 92 ? 10.621 30.332 -29.988 1.00 49.78 92 GLY A CA 1
ATOM 724 C C . GLY A 1 92 ? 9.433 29.698 -29.257 1.00 49.78 92 GLY A C 1
ATOM 725 O O . GLY A 1 92 ? 8.463 30.366 -28.913 1.00 49.78 92 GLY A O 1
ATOM 726 N N . ARG A 1 93 ? 9.498 28.394 -28.982 1.00 47.41 93 ARG A N 1
ATOM 727 C CA . ARG A 1 93 ? 8.606 27.735 -28.033 1.00 47.41 93 ARG A CA 1
ATOM 728 C C . ARG A 1 93 ? 9.132 28.042 -26.637 1.00 47.41 93 ARG A C 1
ATOM 730 O O . ARG A 1 93 ? 10.191 27.552 -26.254 1.00 47.41 93 ARG A O 1
ATOM 737 N N . ARG A 1 94 ? 8.385 28.886 -25.913 1.00 45.19 94 ARG A N 1
ATOM 738 C CA . ARG A 1 94 ? 8.535 29.206 -24.482 1.00 45.19 94 ARG A CA 1
ATOM 739 C C . ARG A 1 94 ? 9.202 28.051 -23.732 1.00 45.19 94 ARG A C 1
ATOM 741 O O . ARG A 1 94 ? 8.647 26.952 -23.677 1.00 45.19 94 ARG A O 1
ATOM 748 N N . ALA A 1 95 ? 10.370 28.313 -23.145 1.00 43.31 95 ALA A N 1
ATOM 749 C CA . ALA A 1 95 ? 10.985 27.397 -22.199 1.00 43.31 95 ALA A CA 1
ATOM 750 C C . ALA A 1 95 ? 9.935 27.040 -21.141 1.00 43.31 95 ALA A C 1
ATOM 752 O O . ALA A 1 95 ? 9.424 27.916 -20.442 1.00 43.31 95 ALA A O 1
ATOM 753 N N . LYS A 1 96 ? 9.568 25.758 -21.056 1.00 40.94 96 LYS A N 1
ATOM 754 C CA . LYS A 1 96 ? 8.748 25.271 -19.949 1.00 40.94 96 LYS A CA 1
ATOM 755 C C . LYS A 1 96 ? 9.540 25.608 -18.677 1.00 40.94 96 LYS A C 1
ATOM 757 O O . LYS A 1 96 ? 10.717 25.235 -18.627 1.00 40.94 96 LYS A O 1
ATOM 762 N N . PRO A 1 97 ? 8.979 26.360 -17.712 1.00 37.09 97 PRO A N 1
ATOM 763 C CA . PRO A 1 97 ? 9.721 26.741 -16.519 1.00 37.09 97 PRO A CA 1
ATOM 764 C C . PRO A 1 97 ? 10.288 25.474 -15.886 1.00 37.09 97 PRO A C 1
ATOM 766 O O . PRO A 1 97 ? 9.584 24.463 -15.798 1.00 37.09 97 PRO A O 1
ATOM 769 N N . LYS A 1 98 ? 11.579 25.513 -15.521 1.00 35.47 98 LYS A N 1
ATOM 770 C CA . LYS A 1 98 ? 12.229 24.440 -14.763 1.00 35.47 98 LYS A CA 1
ATOM 771 C C . LYS A 1 98 ? 11.279 24.084 -13.624 1.00 35.47 98 LYS A C 1
ATOM 773 O O . LYS A 1 98 ? 10.962 24.953 -12.813 1.00 35.47 98 LYS A O 1
ATOM 778 N N . SER A 1 99 ? 10.785 22.846 -13.601 1.00 33.72 99 SER A N 1
ATOM 779 C CA . SER A 1 99 ? 10.073 22.344 -12.431 1.00 33.72 99 SER A CA 1
ATOM 780 C C . SER A 1 99 ? 10.950 22.653 -11.217 1.00 33.72 99 SER A C 1
ATOM 782 O O . SER A 1 99 ? 12.157 22.381 -11.300 1.00 33.72 99 SER A O 1
ATOM 784 N N . PRO A 1 100 ? 10.403 23.253 -10.144 1.00 37.66 100 PRO A N 1
ATOM 785 C CA . PRO A 1 100 ? 11.174 23.520 -8.942 1.00 37.66 100 PRO A CA 1
ATOM 786 C C . PRO A 1 100 ? 11.930 22.252 -8.540 1.00 37.66 100 PRO A C 1
ATOM 788 O O . PRO A 1 100 ? 11.389 21.157 -8.744 1.00 37.66 100 PRO A O 1
ATOM 791 N N . PRO A 1 101 ? 13.161 22.366 -8.013 1.00 38.31 101 PRO A N 1
ATOM 792 C CA . PRO A 1 101 ? 13.875 21.208 -7.501 1.00 38.31 101 PRO A CA 1
ATOM 793 C C . PRO A 1 101 ? 12.924 20.445 -6.581 1.00 38.31 101 PRO A C 1
ATOM 795 O O . PRO A 1 101 ? 12.343 21.028 -5.661 1.00 38.31 101 PRO A O 1
ATOM 798 N N . VAL A 1 102 ? 12.694 19.169 -6.902 1.00 40.81 102 VAL A N 1
ATOM 799 C CA . VAL A 1 102 ? 11.906 18.268 -6.065 1.00 40.81 102 VAL A CA 1
ATOM 800 C C . VAL A 1 102 ? 12.548 18.339 -4.688 1.00 40.81 102 VAL A C 1
ATOM 802 O O . VAL A 1 102 ? 13.694 17.920 -4.523 1.00 40.81 102 VAL A O 1
ATOM 805 N N . LYS A 1 103 ? 11.851 18.955 -3.725 1.00 41.12 103 LYS A N 1
ATOM 806 C CA . LYS A 1 103 ? 12.291 18.969 -2.333 1.00 41.12 103 LYS A CA 1
ATOM 807 C C . LYS A 1 103 ? 12.496 17.509 -1.954 1.00 41.12 103 LYS A C 1
ATOM 809 O O . LYS A 1 103 ? 11.560 16.717 -2.069 1.00 41.12 103 LYS A O 1
ATOM 814 N N . GLN A 1 104 ? 13.724 17.156 -1.583 1.00 36.22 104 GLN A N 1
ATOM 815 C CA . GLN A 1 104 ? 14.005 15.848 -1.008 1.00 36.22 104 GLN A CA 1
ATOM 816 C C . GLN A 1 104 ? 12.986 15.616 0.118 1.00 36.22 104 GLN A C 1
ATOM 818 O O . GLN A 1 104 ? 12.709 16.565 0.865 1.00 36.22 104 GLN A O 1
ATOM 823 N N . PRO A 1 105 ? 12.381 14.417 0.223 1.00 42.78 105 PRO A N 1
ATOM 824 C CA . PRO A 1 105 ? 11.576 14.085 1.385 1.00 42.78 105 PRO A CA 1
ATOM 825 C C . PRO A 1 105 ? 12.392 14.432 2.633 1.00 42.78 105 PRO A C 1
ATOM 827 O O . PRO A 1 105 ? 13.582 14.101 2.666 1.00 42.78 105 PRO A O 1
ATOM 830 N N . PRO A 1 106 ? 11.810 15.148 3.610 1.00 42.47 106 PRO A N 1
ATOM 831 C CA . PRO A 1 106 ? 12.524 15.491 4.828 1.00 42.47 106 PRO A CA 1
ATOM 832 C C . PRO A 1 106 ? 13.130 14.221 5.426 1.00 42.47 106 PRO A C 1
ATOM 834 O O . PRO A 1 106 ? 12.510 13.153 5.372 1.00 42.47 106 PRO A O 1
ATOM 837 N N . ALA A 1 107 ? 14.356 14.347 5.940 1.00 44.47 107 ALA A N 1
ATOM 838 C CA . ALA A 1 107 ? 15.069 13.256 6.587 1.00 44.47 107 ALA A CA 1
ATOM 839 C C . ALA A 1 107 ? 14.126 12.519 7.560 1.00 44.47 107 ALA A C 1
ATOM 841 O O . ALA A 1 107 ? 13.323 13.193 8.216 1.00 44.47 107 ALA A O 1
ATOM 842 N N . PRO A 1 108 ? 14.181 11.172 7.640 1.00 42.72 108 PRO A N 1
ATOM 843 C CA . PRO A 1 108 ? 13.318 10.406 8.528 1.00 42.72 108 PRO A CA 1
ATOM 844 C C . PRO A 1 108 ? 13.416 10.985 9.936 1.00 42.72 108 PRO A C 1
ATOM 846 O O . PRO A 1 108 ? 14.472 10.929 10.565 1.00 42.72 108 PRO A O 1
ATOM 849 N N . GLN A 1 109 ? 12.334 11.606 10.404 1.00 45.94 109 GLN A N 1
ATOM 850 C CA . GLN A 1 109 ? 12.281 12.085 11.776 1.00 45.94 109 GLN A CA 1
ATOM 851 C C . GLN A 1 109 ? 12.372 10.860 12.693 1.00 45.94 109 GLN A C 1
ATOM 853 O O . GLN A 1 109 ? 11.818 9.811 12.338 1.00 45.94 109 GLN A O 1
ATOM 858 N N . PRO A 1 110 ? 13.079 10.953 13.835 1.00 47.03 110 PRO A N 1
ATOM 859 C CA . PRO A 1 110 ? 13.140 9.857 14.790 1.00 47.03 110 PRO A CA 1
ATOM 860 C C . PRO A 1 110 ? 11.712 9.413 15.104 1.00 47.03 110 PRO A C 1
ATOM 862 O O . PRO A 1 110 ? 10.866 10.230 15.471 1.00 47.03 110 PRO A O 1
ATOM 865 N N . ALA A 1 111 ? 11.428 8.132 14.858 1.00 50.81 111 ALA A N 1
ATOM 866 C CA . ALA A 1 111 ? 10.101 7.572 15.031 1.00 50.81 111 ALA A CA 1
ATOM 867 C C . ALA A 1 111 ? 9.683 7.777 16.487 1.00 50.81 111 ALA A C 1
ATOM 869 O O . ALA A 1 111 ? 10.244 7.163 17.392 1.00 50.81 111 ALA A O 1
ATOM 870 N N . VAL A 1 112 ? 8.721 8.672 16.711 1.00 55.41 112 VAL A N 1
ATOM 871 C CA . VAL A 1 112 ? 8.111 8.856 18.024 1.00 55.41 112 VAL A CA 1
ATOM 872 C C . VAL A 1 112 ? 7.510 7.506 18.401 1.00 55.41 112 VAL A C 1
ATOM 874 O O . VAL A 1 112 ? 6.582 7.032 17.742 1.00 55.41 112 VAL A O 1
ATOM 877 N N . SER A 1 113 ? 8.081 6.848 19.409 1.00 55.69 113 SER A N 1
ATOM 878 C CA . SER A 1 113 ? 7.614 5.554 19.894 1.00 55.69 113 SER A CA 1
ATOM 879 C C . SER A 1 113 ? 6.273 5.751 20.597 1.00 55.69 113 SER A C 1
ATOM 881 O O . SER A 1 113 ? 6.210 6.005 21.798 1.00 55.69 113 SER A O 1
ATOM 883 N N . VAL A 1 114 ? 5.184 5.708 19.831 1.00 65.19 114 VAL A N 1
ATOM 884 C CA . VAL A 1 114 ? 3.830 5.693 20.384 1.00 65.19 114 VAL A CA 1
ATOM 885 C C . VAL A 1 114 ? 3.584 4.302 20.959 1.00 65.19 114 VAL A C 1
ATOM 887 O O . VAL A 1 114 ? 3.735 3.306 20.251 1.00 65.19 114 VAL A O 1
ATOM 890 N N . THR A 1 115 ? 3.210 4.230 22.235 1.00 74.19 115 THR A N 1
ATOM 891 C CA . THR A 1 115 ? 2.811 2.973 22.875 1.00 74.19 115 THR A CA 1
ATOM 892 C C . THR A 1 115 ? 1.607 2.389 22.140 1.00 74.19 115 THR A C 1
ATOM 894 O O . THR A 1 115 ? 0.619 3.089 21.903 1.00 74.19 115 THR A O 1
ATOM 897 N N . SER A 1 116 ? 1.705 1.117 21.752 1.00 73.19 116 SER A N 1
ATOM 898 C CA . SER A 1 116 ? 0.598 0.398 21.123 1.00 73.19 116 SER A CA 1
ATOM 899 C C . SER A 1 116 ? -0.593 0.310 22.076 1.00 73.19 116 SER A C 1
ATOM 901 O O . SER A 1 116 ? -0.415 0.149 23.284 1.00 73.19 116 SER A O 1
ATOM 903 N N . LEU A 1 117 ? -1.802 0.379 21.519 1.00 79.56 117 LEU A N 1
ATOM 904 C CA . LEU A 1 117 ? -3.031 0.046 22.242 1.00 79.56 117 LEU A CA 1
ATOM 905 C C . LEU A 1 117 ? -3.039 -1.428 22.667 1.00 79.56 117 LEU A C 1
ATOM 907 O O . LEU A 1 117 ? -2.293 -2.250 22.122 1.00 79.56 117 LEU A O 1
ATOM 911 N N . ASP A 1 118 ? -3.906 -1.756 23.625 1.00 82.88 118 ASP A N 1
ATOM 912 C CA . ASP A 1 118 ? -4.117 -3.131 24.057 1.00 82.88 118 ASP A CA 1
ATOM 913 C C . ASP A 1 118 ? -4.686 -3.994 22.918 1.00 82.88 118 ASP A C 1
ATOM 915 O O . ASP A 1 118 ? -5.424 -3.531 22.042 1.00 82.88 118 ASP A O 1
ATOM 919 N N . ASN A 1 119 ? -4.362 -5.286 22.945 1.00 77.19 119 ASN A N 1
ATOM 920 C CA . ASN A 1 119 ? -4.742 -6.219 21.884 1.00 77.19 119 ASN A CA 1
ATOM 921 C C . ASN A 1 119 ? -6.266 -6.362 21.714 1.00 77.19 119 ASN A C 1
ATOM 923 O O . ASN A 1 119 ? -6.718 -6.680 20.613 1.00 77.19 119 ASN A O 1
ATOM 927 N N . GLY A 1 120 ? -7.059 -6.143 22.770 1.00 82.00 120 GLY A N 1
ATOM 928 C CA . GLY A 1 120 ? -8.520 -6.208 22.702 1.00 82.00 120 GLY A CA 1
ATOM 929 C C . GLY A 1 120 ? -9.096 -5.039 21.909 1.00 82.00 120 GLY A C 1
ATOM 930 O O . GLY A 1 120 ? -9.872 -5.241 20.971 1.00 82.00 120 GLY A O 1
ATOM 931 N N . THR A 1 121 ? -8.647 -3.825 22.221 1.00 85.12 121 THR A N 1
ATOM 932 C CA . THR A 1 121 ? -9.031 -2.611 21.493 1.00 85.12 121 THR A CA 1
ATOM 933 C C . THR A 1 121 ? -8.532 -2.639 20.050 1.00 85.12 121 THR A C 1
ATOM 935 O O . THR A 1 121 ? -9.283 -2.290 19.136 1.00 85.12 121 THR A O 1
ATOM 938 N N . LEU A 1 122 ? -7.307 -3.120 19.803 1.00 83.19 122 LEU A N 1
ATOM 939 C CA . LEU A 1 122 ? -6.785 -3.295 18.442 1.00 83.19 122 LEU 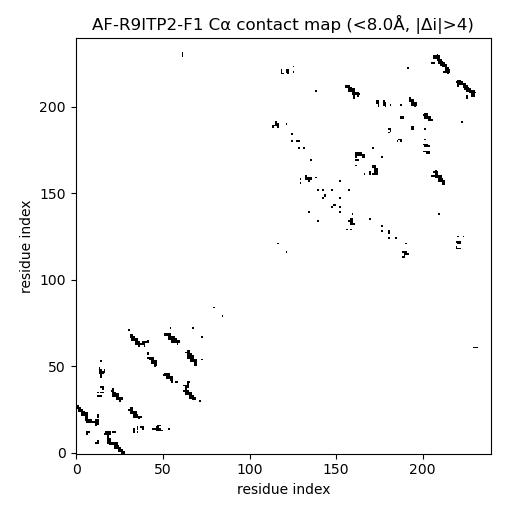A CA 1
ATOM 940 C C . LEU A 1 122 ? -7.655 -4.244 17.609 1.00 83.19 122 LEU A C 1
ATOM 942 O O . LEU A 1 122 ? -8.032 -3.903 16.485 1.00 83.19 122 LEU A O 1
ATOM 946 N N . ASP A 1 123 ? -8.015 -5.408 18.153 1.00 84.00 123 ASP A N 1
ATOM 947 C CA . ASP A 1 123 ? -8.858 -6.382 17.454 1.00 84.00 123 ASP A CA 1
ATOM 948 C C . ASP A 1 123 ? -10.240 -5.796 17.126 1.00 84.00 123 ASP A C 1
ATOM 950 O O . ASP A 1 123 ? -10.726 -5.954 16.000 1.00 84.00 123 ASP A O 1
ATOM 954 N N . ALA A 1 124 ? -10.839 -5.044 18.058 1.00 88.50 124 ALA A N 1
ATOM 955 C CA . ALA A 1 124 ? -12.104 -4.346 17.838 1.00 88.50 124 ALA A CA 1
ATOM 956 C C . ALA A 1 124 ? -12.004 -3.314 16.699 1.00 88.50 124 ALA A C 1
ATOM 958 O O . ALA A 1 124 ? -12.831 -3.328 15.779 1.00 88.50 124 ALA A O 1
ATOM 959 N N . ILE A 1 125 ? -10.955 -2.483 16.702 1.00 90.19 125 ILE A N 1
ATOM 960 C CA . ILE A 1 125 ? -10.714 -1.469 15.666 1.00 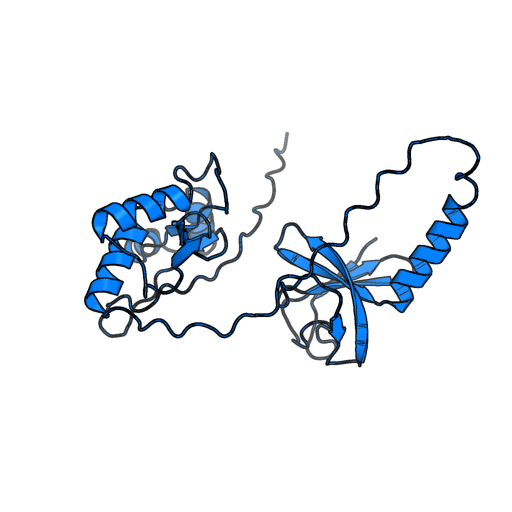90.19 125 ILE A CA 1
ATOM 961 C C . ILE A 1 125 ? -10.486 -2.130 14.304 1.00 90.19 125 ILE A C 1
ATOM 963 O O . ILE A 1 125 ? -11.127 -1.753 13.320 1.00 90.19 125 ILE A O 1
ATOM 967 N N . TYR A 1 126 ? -9.640 -3.162 14.217 1.00 88.00 126 TYR A N 1
ATOM 968 C CA . TYR A 1 126 ? -9.405 -3.871 12.957 1.00 88.00 126 TYR A CA 1
ATOM 969 C C . TYR A 1 126 ? -10.654 -4.618 12.467 1.00 88.00 126 TYR A C 1
ATOM 971 O O . TYR A 1 126 ? -10.903 -4.684 11.261 1.00 88.00 126 TYR A O 1
ATOM 979 N N . ARG A 1 127 ? -11.492 -5.159 13.363 1.00 88.62 127 ARG A N 1
ATOM 980 C CA . ARG A 1 127 ? -12.801 -5.731 12.996 1.00 88.62 127 ARG A CA 1
ATOM 981 C C . ARG A 1 127 ? -13.736 -4.692 12.409 1.00 88.62 127 ARG A C 1
ATOM 983 O O . ARG A 1 127 ? -14.324 -4.959 11.358 1.00 88.62 127 ARG A O 1
ATOM 990 N N . ALA A 1 128 ? -13.861 -3.535 13.045 1.00 91.56 128 ALA A N 1
ATOM 991 C CA . ALA A 1 128 ? -14.661 -2.438 12.520 1.00 91.56 128 ALA A CA 1
ATOM 992 C C . ALA A 1 128 ? -14.110 -1.948 11.173 1.00 91.56 128 ALA A C 1
ATOM 994 O O . ALA A 1 128 ? -14.871 -1.760 10.225 1.00 91.56 128 ALA A O 1
ATOM 995 N N . PHE A 1 129 ? -12.788 -1.837 11.041 1.00 90.94 129 PHE A N 1
ATOM 996 C CA . PHE A 1 129 ? -12.121 -1.438 9.804 1.00 90.94 129 PHE A CA 1
ATOM 997 C C . PHE A 1 129 ? -12.438 -2.386 8.641 1.00 90.94 129 PHE A C 1
ATOM 999 O O . PHE A 1 129 ? -12.931 -1.940 7.606 1.00 90.94 129 PHE A O 1
ATOM 1006 N N . LEU A 1 130 ? -12.252 -3.700 8.817 1.00 89.25 130 LEU A N 1
ATOM 1007 C CA . LEU A 1 130 ? -12.539 -4.685 7.764 1.00 89.25 130 LEU A CA 1
ATOM 1008 C C . LEU A 1 130 ? -14.020 -4.745 7.376 1.00 89.25 130 LEU A C 1
ATOM 1010 O O . LEU A 1 130 ? -14.334 -5.087 6.236 1.00 89.25 130 LEU A O 1
ATOM 1014 N N . LYS A 1 131 ? -14.940 -4.433 8.298 1.00 90.19 131 LYS A N 1
ATOM 1015 C CA . LYS A 1 131 ? -16.378 -4.339 7.995 1.00 90.19 131 LYS A CA 1
ATOM 1016 C C . LYS A 1 131 ? -16.707 -3.140 7.104 1.00 90.19 131 LYS A C 1
ATOM 1018 O O . LYS A 1 131 ? -17.643 -3.221 6.317 1.00 90.19 131 LYS A O 1
ATOM 1023 N N . LYS A 1 132 ? -15.948 -2.046 7.220 1.00 88.50 132 LYS A N 1
ATOM 1024 C CA . LYS A 1 132 ? -16.127 -0.831 6.406 1.00 88.50 132 LYS A CA 1
ATOM 1025 C C . LYS A 1 132 ? -15.493 -0.948 5.015 1.00 88.50 132 LYS A C 1
ATOM 1027 O O . LYS A 1 132 ? -15.796 -0.136 4.145 1.00 88.50 132 LYS A O 1
ATOM 1032 N N . LEU A 1 133 ? -14.636 -1.946 4.796 1.00 88.00 133 LEU A N 1
ATOM 1033 C CA . LEU A 1 133 ? -14.091 -2.281 3.484 1.00 88.00 133 LEU A CA 1
ATOM 1034 C C . LEU A 1 133 ? -14.936 -3.367 2.814 1.00 88.00 133 LEU A C 1
ATOM 1036 O O . LEU A 1 133 ? -15.387 -4.311 3.460 1.00 88.00 133 LEU A O 1
ATOM 1040 N N . HIS A 1 134 ? -15.083 -3.290 1.495 1.00 85.81 134 HIS A N 1
ATOM 1041 C CA . HIS A 1 134 ? -15.704 -4.338 0.687 1.00 85.81 134 HIS A CA 1
ATOM 1042 C C . HIS A 1 134 ? -14.676 -5.076 -0.167 1.00 85.81 134 HIS A C 1
ATOM 1044 O O . HIS A 1 134 ? -13.621 -4.550 -0.532 1.00 85.81 134 HIS A O 1
ATOM 1050 N N . LEU A 1 135 ? -14.979 -6.334 -0.483 1.00 88.69 135 LEU A N 1
ATOM 1051 C CA . LEU A 1 135 ? -14.221 -7.095 -1.465 1.00 88.69 135 LEU A CA 1
ATOM 1052 C C . LEU A 1 135 ? -14.769 -6.791 -2.862 1.00 88.69 135 LEU A C 1
ATOM 1054 O O . LEU A 1 135 ? -15.941 -7.015 -3.150 1.00 88.69 135 LEU A O 1
ATOM 1058 N N . GLN A 1 136 ? -13.920 -6.248 -3.723 1.00 84.25 136 GLN A N 1
ATOM 1059 C CA . GLN A 1 136 ? -14.283 -5.829 -5.067 1.00 84.25 136 GLN A CA 1
ATOM 1060 C C . GLN A 1 136 ? -14.406 -7.027 -6.010 1.00 84.25 136 GLN A C 1
ATOM 1062 O O . GLN A 1 136 ? -13.658 -8.001 -5.902 1.00 84.25 136 GLN A O 1
ATOM 1067 N N . LYS A 1 137 ? -15.315 -6.941 -6.988 1.00 84.81 137 LYS A N 1
ATOM 1068 C CA . LYS A 1 137 ? -15.595 -8.038 -7.936 1.00 84.81 137 LYS A CA 1
ATOM 1069 C C . LYS A 1 137 ? -14.356 -8.473 -8.731 1.00 84.81 137 LYS A C 1
ATOM 1071 O O . LYS A 1 137 ? -14.182 -9.659 -8.995 1.00 84.81 137 LYS A O 1
ATOM 1076 N N . ASN A 1 138 ? -13.476 -7.533 -9.085 1.00 80.69 138 ASN A N 1
ATOM 1077 C CA . ASN A 1 138 ? -12.211 -7.825 -9.770 1.00 80.69 138 ASN A CA 1
ATOM 1078 C C . ASN A 1 138 ? -11.267 -8.679 -8.905 1.00 80.69 138 ASN A C 1
ATOM 1080 O O . ASN A 1 138 ? -10.641 -9.600 -9.421 1.00 80.69 138 ASN A O 1
ATOM 1084 N N . HIS A 1 139 ? -11.208 -8.416 -7.599 1.00 84.69 139 HIS A N 1
ATOM 1085 C CA . HIS A 1 139 ? -10.422 -9.202 -6.654 1.00 84.69 139 HIS A CA 1
ATOM 1086 C C . HIS A 1 139 ? -11.043 -10.576 -6.381 1.00 84.69 139 HIS A C 1
ATOM 1088 O O . HIS A 1 139 ? -10.310 -11.553 -6.286 1.00 84.69 139 HIS A O 1
ATOM 1094 N N . VAL A 1 140 ? -12.377 -10.687 -6.337 1.00 87.88 140 VAL A N 1
ATOM 1095 C CA . VAL A 1 140 ? -13.053 -11.999 -6.279 1.00 87.88 140 VAL A CA 1
ATOM 1096 C C . VAL A 1 140 ? -12.694 -12.839 -7.505 1.00 87.88 140 VAL A C 1
ATOM 1098 O O . VAL A 1 140 ? -12.321 -14.001 -7.369 1.00 87.88 140 VAL A O 1
ATOM 1101 N N . ARG A 1 141 ? -12.758 -12.248 -8.707 1.00 86.69 141 ARG A N 1
ATOM 1102 C CA . ARG A 1 141 ? -12.386 -12.937 -9.950 1.00 86.69 141 ARG A CA 1
ATOM 1103 C C . ARG A 1 141 ? -10.933 -13.407 -9.921 1.00 86.69 141 ARG A C 1
ATOM 1105 O O . ARG A 1 141 ? -10.672 -14.537 -10.311 1.00 86.69 141 ARG A O 1
ATOM 1112 N N . TYR A 1 142 ? -10.023 -12.564 -9.438 1.00 86.44 142 TYR A N 1
ATOM 1113 C CA . TYR A 1 142 ? -8.615 -12.921 -9.269 1.00 86.44 142 TYR A CA 1
ATOM 1114 C C . TYR A 1 142 ? -8.439 -14.115 -8.320 1.00 86.44 142 TYR A C 1
ATOM 1116 O O . TYR A 1 142 ? -7.821 -15.102 -8.693 1.00 86.44 142 TYR A O 1
ATOM 1124 N N . LEU A 1 143 ? -9.052 -14.082 -7.134 1.00 88.38 143 LEU A N 1
ATOM 1125 C CA . LEU A 1 143 ? -8.953 -15.184 -6.171 1.00 88.38 143 LEU A CA 1
ATOM 1126 C C . LEU A 1 143 ? -9.482 -16.505 -6.744 1.00 88.38 143 LEU A C 1
ATOM 1128 O O . LEU A 1 143 ? -8.868 -17.552 -6.559 1.00 88.38 143 LEU A O 1
ATOM 1132 N N . ARG A 1 144 ? -10.577 -16.455 -7.508 1.00 88.69 144 ARG A N 1
ATOM 1133 C CA . ARG A 1 144 ? -11.105 -17.630 -8.216 1.00 88.69 144 ARG A CA 1
ATOM 1134 C C . ARG A 1 144 ? -10.148 -18.155 -9.288 1.00 88.69 144 ARG A C 1
ATOM 1136 O O . ARG A 1 144 ? -10.022 -19.366 -9.434 1.00 88.69 144 ARG A O 1
ATOM 1143 N N . GLN A 1 145 ? -9.466 -17.272 -10.022 1.00 89.81 145 GLN A N 1
ATOM 1144 C CA . GLN A 1 145 ? -8.434 -17.659 -10.997 1.00 89.81 145 GLN A CA 1
ATOM 1145 C C . GLN A 1 145 ? -7.239 -18.337 -10.315 1.00 89.81 145 GLN A C 1
ATOM 1147 O O . GLN A 1 145 ? -6.752 -19.350 -10.808 1.00 89.81 145 GLN A O 1
ATOM 1152 N N . GLU A 1 146 ? -6.864 -17.861 -9.127 1.00 86.50 146 GLU A N 1
ATOM 1153 C CA . GLU A 1 146 ? -5.875 -18.492 -8.240 1.00 86.50 146 GLU A CA 1
ATOM 1154 C C . GLU A 1 146 ? -6.412 -19.749 -7.522 1.00 86.50 146 GLU A C 1
ATOM 1156 O O . GLU A 1 146 ? -5.787 -20.260 -6.595 1.00 86.50 146 GLU A O 1
ATOM 1161 N N . ARG A 1 147 ? -7.575 -20.268 -7.945 1.00 92.50 147 ARG A N 1
ATOM 1162 C CA . ARG A 1 147 ? -8.225 -21.487 -7.435 1.00 92.50 147 ARG A CA 1
ATOM 1163 C C . ARG A 1 147 ? -8.622 -21.433 -5.958 1.00 92.50 147 ARG A C 1
ATOM 1165 O O . ARG A 1 147 ? -8.730 -22.473 -5.311 1.00 92.50 147 ARG A O 1
ATOM 1172 N N . TRP A 1 148 ? -8.892 -20.245 -5.419 1.00 90.94 148 TRP A N 1
ATOM 1173 C CA . TRP A 1 148 ? -9.473 -20.133 -4.084 1.00 90.94 148 TRP A CA 1
ATOM 1174 C C . TRP A 1 148 ? -10.943 -20.576 -4.108 1.00 90.94 148 TRP A C 1
ATOM 1176 O O . TRP A 1 148 ? -11.724 -20.024 -4.890 1.00 90.94 148 TRP A O 1
ATOM 1186 N N . PRO A 1 149 ? -11.356 -21.517 -3.238 1.00 93.31 149 PRO A N 1
ATOM 1187 C CA . PRO A 1 149 ? -12.761 -21.877 -3.088 1.00 93.31 149 PRO A CA 1
ATOM 1188 C C . PRO A 1 149 ? -13.588 -20.687 -2.594 1.00 93.31 149 PRO A C 1
ATOM 1190 O O . PRO A 1 149 ? -13.134 -19.925 -1.740 1.00 93.31 149 PRO A O 1
ATOM 1193 N N . ASP A 1 150 ? -14.836 -20.567 -3.044 1.00 90.06 150 ASP A N 1
ATOM 1194 C CA . ASP A 1 150 ? -15.721 -19.472 -2.619 1.00 90.06 150 ASP A CA 1
ATOM 1195 C C . ASP A 1 150 ? -15.901 -19.426 -1.093 1.00 90.06 150 ASP A C 1
ATOM 1197 O O . ASP A 1 150 ? -15.850 -18.353 -0.493 1.00 90.06 150 ASP A O 1
ATOM 1201 N N . GLN A 1 151 ? -16.010 -20.590 -0.443 1.00 92.69 151 GLN A N 1
ATOM 1202 C CA . GLN A 1 151 ? -16.059 -20.675 1.019 1.00 92.69 151 GLN A CA 1
ATOM 1203 C C . GLN A 1 151 ? -14.804 -20.077 1.668 1.00 92.69 151 GLN A C 1
ATOM 1205 O O . GLN A 1 151 ? -14.915 -19.307 2.619 1.00 92.69 151 GLN A O 1
ATOM 1210 N N . LEU A 1 152 ? -13.612 -20.351 1.127 1.00 90.44 152 LEU A N 1
ATOM 1211 C CA . LEU A 1 152 ? -12.365 -19.784 1.642 1.00 90.44 152 LEU A CA 1
ATOM 1212 C C . LEU A 1 152 ? -12.345 -18.260 1.490 1.00 90.44 152 LEU A C 1
ATOM 1214 O O . LEU A 1 152 ? -11.949 -17.558 2.417 1.00 90.44 152 LEU A O 1
ATOM 1218 N N . ILE A 1 153 ? -12.810 -17.728 0.358 1.00 89.00 153 ILE A N 1
ATOM 1219 C CA . ILE A 1 153 ? -12.890 -16.277 0.125 1.00 89.00 153 ILE A CA 1
ATOM 1220 C C . ILE A 1 153 ? -13.821 -15.614 1.155 1.00 89.00 153 ILE A C 1
ATOM 1222 O O . ILE A 1 153 ? -13.496 -14.556 1.699 1.00 89.00 153 ILE A O 1
ATOM 1226 N N . ILE A 1 154 ? -14.951 -16.251 1.473 1.00 87.31 154 ILE A N 1
ATOM 1227 C CA . ILE A 1 154 ? -15.914 -15.754 2.465 1.00 87.31 154 ILE A CA 1
ATOM 1228 C C . ILE A 1 154 ? -15.320 -15.820 3.882 1.00 87.31 154 ILE A C 1
ATOM 1230 O O . ILE A 1 154 ? -15.322 -14.817 4.603 1.00 87.31 154 ILE A O 1
ATOM 1234 N N . HIS A 1 155 ? -14.769 -16.973 4.275 1.00 86.94 155 HIS A N 1
ATOM 1235 C CA . HIS A 1 155 ? -14.253 -17.211 5.627 1.00 86.94 155 HIS A CA 1
ATOM 1236 C C . HIS A 1 155 ? -12.952 -16.460 5.931 1.00 86.94 155 HIS A C 1
ATOM 1238 O O . HIS A 1 155 ? -12.741 -16.047 7.070 1.00 86.94 155 HIS A O 1
ATOM 1244 N N . SER A 1 156 ? -12.101 -16.226 4.930 1.00 85.25 156 SER A N 1
ATOM 1245 C CA . SER A 1 156 ? -10.836 -15.492 5.090 1.00 85.25 156 SER A CA 1
ATOM 1246 C C . SER A 1 156 ? -11.032 -14.000 5.369 1.00 85.25 156 SER A C 1
ATOM 1248 O O . SER A 1 156 ? -10.100 -13.333 5.812 1.00 85.25 156 SER A O 1
ATOM 1250 N N . GLN A 1 157 ? -12.239 -13.464 5.144 1.00 85.75 157 GLN A N 1
ATOM 1251 C CA . GLN A 1 157 ? -12.568 -12.047 5.335 1.00 85.75 157 GLN A CA 1
ATOM 1252 C C . GLN A 1 157 ? -11.635 -11.096 4.580 1.00 85.75 157 GLN A C 1
ATOM 1254 O O . GLN A 1 157 ? -11.400 -9.964 5.004 1.00 85.75 157 GLN A O 1
ATOM 1259 N N . VAL A 1 158 ? -11.138 -11.546 3.431 1.00 88.50 158 VAL A N 1
ATOM 1260 C CA . VAL A 1 158 ? -10.311 -10.738 2.542 1.00 88.50 158 VAL A CA 1
ATOM 1261 C C . VAL A 1 158 ? -11.097 -9.509 2.082 1.00 88.50 158 VAL A C 1
ATOM 1263 O O . VAL A 1 158 ? -12.309 -9.573 1.835 1.00 88.50 158 VAL A O 1
ATOM 1266 N N . ARG A 1 159 ? -10.419 -8.361 2.000 1.00 89.31 159 ARG A N 1
ATOM 1267 C CA . ARG A 1 159 ? -10.999 -7.063 1.610 1.00 89.31 159 ARG A CA 1
ATOM 1268 C C . ARG A 1 159 ? -10.169 -6.377 0.539 1.00 89.31 159 ARG A C 1
ATOM 1270 O O . ARG A 1 159 ? -9.075 -6.814 0.211 1.00 89.31 159 ARG A O 1
ATOM 1277 N N . SER A 1 160 ? -10.707 -5.311 -0.046 1.00 85.50 160 SER A N 1
ATOM 1278 C CA . SER A 1 160 ? -9.986 -4.497 -1.031 1.00 85.50 160 SER A CA 1
ATOM 1279 C C . SER A 1 160 ? -9.551 -3.179 -0.416 1.00 85.50 160 SER A C 1
ATOM 1281 O O . SER A 1 160 ? -10.387 -2.421 0.070 1.00 85.50 160 SER A O 1
ATOM 1283 N N . MET A 1 161 ? -8.255 -2.885 -0.480 1.00 83.69 161 MET A N 1
ATOM 1284 C CA . MET A 1 161 ? -7.717 -1.588 -0.089 1.00 83.69 161 MET A CA 1
ATOM 1285 C C . MET A 1 161 ? -8.029 -0.545 -1.165 1.00 83.69 161 MET A C 1
ATOM 1287 O O . MET A 1 161 ? -7.622 -0.733 -2.319 1.00 83.69 161 MET A O 1
ATOM 1291 N N . PRO A 1 162 ? -8.696 0.567 -0.814 1.00 78.62 162 PRO A N 1
ATOM 1292 C CA . PRO A 1 162 ? -8.952 1.645 -1.756 1.00 78.62 162 PRO A CA 1
ATOM 1293 C C . PRO A 1 162 ? -7.646 2.353 -2.165 1.00 78.62 162 PRO A C 1
ATOM 1295 O O . PRO A 1 162 ? -6.705 2.435 -1.363 1.00 78.62 162 PRO A O 1
ATOM 1298 N N . PRO A 1 163 ? -7.555 2.879 -3.399 1.00 69.81 163 PRO A N 1
ATOM 1299 C CA . PRO A 1 163 ? -6.451 3.729 -3.835 1.00 69.81 163 PRO A CA 1
ATOM 1300 C C . PRO A 1 163 ? -6.375 4.997 -2.988 1.00 69.81 163 PRO A C 1
ATOM 1302 O O . PRO A 1 163 ? -7.357 5.423 -2.381 1.00 69.81 163 PRO A O 1
ATOM 1305 N N . GLY A 1 164 ? -5.180 5.583 -2.907 1.00 61.41 164 GLY A N 1
ATOM 1306 C CA . GLY A 1 164 ? -5.017 6.900 -2.299 1.00 61.41 164 GLY A CA 1
ATOM 1307 C C . GLY A 1 164 ? -5.794 7.934 -3.117 1.00 61.41 164 GLY A C 1
ATOM 1308 O O . GLY A 1 164 ? -5.463 8.159 -4.277 1.00 61.41 164 GLY A O 1
ATOM 1309 N N . GLY A 1 165 ? -6.839 8.526 -2.531 1.00 57.22 165 GLY A N 1
ATOM 1310 C CA . GLY A 1 165 ? -7.698 9.531 -3.172 1.00 57.22 165 GLY A CA 1
ATOM 1311 C C . GLY A 1 165 ? -9.168 9.111 -3.312 1.00 57.22 165 GLY A C 1
ATOM 1312 O O . GLY A 1 165 ? -9.586 8.056 -2.834 1.00 57.22 165 GLY A O 1
ATOM 1313 N N . ASN A 1 166 ? -9.964 9.960 -3.968 1.00 48.34 166 ASN A N 1
ATOM 1314 C CA . ASN A 1 166 ? -11.373 9.693 -4.274 1.00 48.34 166 ASN A CA 1
ATOM 1315 C C . ASN A 1 166 ? -11.478 8.835 -5.542 1.00 48.34 166 ASN A C 1
ATOM 1317 O O . ASN A 1 166 ? -11.619 9.347 -6.650 1.00 48.34 166 ASN A O 1
ATOM 1321 N N . GLY A 1 167 ? -11.369 7.516 -5.388 1.00 51.53 167 GLY A N 1
ATOM 1322 C CA . GLY A 1 167 ? -11.602 6.574 -6.480 1.00 51.53 167 GLY A CA 1
ATOM 1323 C C . GLY A 1 167 ? -13.083 6.21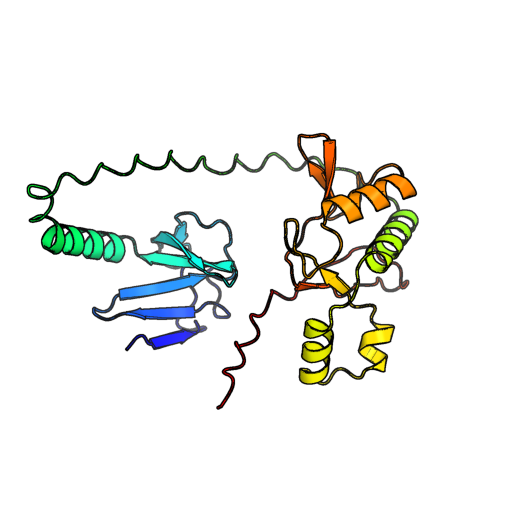8 -6.601 1.00 51.53 167 GLY A C 1
ATOM 1324 O O . GLY A 1 167 ? -13.601 5.520 -5.734 1.00 51.53 167 GLY A O 1
ATOM 1325 N N . TYR A 1 168 ? -13.735 6.616 -7.701 1.00 45.12 168 TYR A N 1
ATOM 1326 C CA . TYR A 1 168 ? -15.143 6.298 -8.012 1.00 45.12 168 TYR A CA 1
ATOM 1327 C C . TYR A 1 168 ? -15.471 4.797 -7.856 1.00 45.12 168 TYR A C 1
ATOM 1329 O O . TYR A 1 168 ? -16.506 4.427 -7.314 1.00 45.12 168 TYR A O 1
ATOM 1337 N N . TYR A 1 169 ? -14.536 3.920 -8.238 1.00 49.31 169 TYR A N 1
ATOM 1338 C CA . TYR A 1 169 ? -14.694 2.460 -8.168 1.00 49.31 169 TYR A CA 1
ATOM 1339 C C . TYR A 1 169 ? -14.651 1.864 -6.752 1.00 49.31 169 TYR A C 1
ATOM 1341 O O . TYR A 1 169 ? -15.072 0.725 -6.553 1.00 49.31 169 TYR A O 1
ATOM 1349 N N . TYR A 1 170 ? -14.126 2.591 -5.765 1.00 57.78 170 TYR A N 1
ATOM 1350 C CA . TYR A 1 170 ? -13.874 2.067 -4.420 1.00 57.78 170 TYR A CA 1
ATOM 1351 C C . TYR A 1 170 ? -14.864 2.568 -3.370 1.00 57.78 170 TYR A C 1
ATOM 1353 O O . TYR A 1 170 ? -14.679 2.298 -2.187 1.00 57.78 170 TYR A O 1
ATOM 1361 N N . GLY A 1 171 ? -15.941 3.240 -3.786 1.00 62.19 171 GLY A N 1
ATOM 1362 C CA . GLY A 1 171 ? -16.962 3.760 -2.881 1.00 62.19 171 GLY A CA 1
ATOM 1363 C C . GLY A 1 171 ? -16.401 4.859 -1.979 1.00 62.19 171 GLY A C 1
ATOM 1364 O O . GLY A 1 171 ? -16.332 6.017 -2.384 1.00 62.19 171 GLY A O 1
ATOM 1365 N N . LYS A 1 172 ? -15.997 4.499 -0.754 1.00 66.94 172 LYS A N 1
ATOM 1366 C CA . LYS A 1 172 ? -15.481 5.438 0.253 1.00 66.94 172 LYS A CA 1
ATOM 1367 C C . LYS A 1 172 ? -13.961 5.597 0.143 1.00 66.94 172 LYS A C 1
ATOM 1369 O O . LYS A 1 172 ? -13.214 4.620 0.154 1.00 66.94 172 LYS A O 1
ATOM 1374 N N . GLY A 1 173 ? -13.500 6.846 0.097 1.00 74.75 173 GLY A N 1
ATOM 1375 C CA . GLY A 1 173 ? -12.082 7.181 0.229 1.00 74.75 173 GLY A CA 1
ATOM 1376 C C . GLY A 1 173 ? -11.524 6.804 1.608 1.00 74.75 173 GLY A C 1
ATOM 1377 O O . GLY A 1 173 ? -12.264 6.687 2.589 1.00 74.75 173 GLY A O 1
ATOM 1378 N N . ARG A 1 174 ? -10.199 6.633 1.700 1.00 83.38 174 ARG A N 1
ATOM 1379 C CA . ARG A 1 174 ? -9.511 6.233 2.948 1.00 83.38 174 ARG A CA 1
ATOM 1380 C C . ARG A 1 174 ? -9.812 7.156 4.127 1.00 83.38 174 ARG A C 1
ATOM 1382 O O . ARG A 1 174 ? -10.081 6.693 5.230 1.00 83.38 174 ARG A O 1
ATOM 1389 N N . ASN A 1 175 ? -9.837 8.457 3.867 1.00 84.56 175 ASN A N 1
ATOM 1390 C CA . ASN A 1 175 ? -10.178 9.493 4.838 1.00 84.56 175 ASN A CA 1
ATOM 1391 C C . ASN A 1 175 ? -11.592 9.323 5.422 1.00 84.56 175 ASN A C 1
ATOM 1393 O O . ASN A 1 175 ? -11.793 9.568 6.606 1.00 84.56 175 ASN A O 1
ATOM 1397 N N . LEU A 1 176 ? -12.573 8.895 4.621 1.00 86.50 176 LEU A N 1
ATOM 1398 C CA . LEU A 1 176 ? -13.942 8.673 5.095 1.00 86.50 176 LEU A CA 1
ATOM 1399 C C . LEU A 1 176 ? -14.022 7.449 6.007 1.00 86.50 176 LEU A C 1
ATOM 1401 O O . LEU A 1 176 ? -14.640 7.519 7.065 1.00 86.50 176 LEU A O 1
ATOM 1405 N N . VAL A 1 177 ? -13.348 6.358 5.635 1.00 89.00 177 VAL A N 1
ATOM 1406 C CA . VAL A 1 177 ? -13.269 5.149 6.470 1.00 89.00 177 VAL A CA 1
ATOM 1407 C C . VAL A 1 177 ? -12.567 5.455 7.797 1.00 89.00 177 VAL A C 1
ATOM 1409 O O . VAL A 1 177 ? -13.069 5.080 8.853 1.00 89.00 177 VAL A O 1
ATOM 1412 N N . ALA A 1 178 ? -11.453 6.192 7.762 1.00 89.38 178 ALA A N 1
ATOM 1413 C CA . ALA A 1 178 ? -10.750 6.621 8.968 1.00 89.38 178 ALA A CA 1
ATOM 1414 C C . ALA A 1 178 ? -11.620 7.540 9.842 1.00 89.38 178 ALA A C 1
ATOM 1416 O O . ALA A 1 178 ? -11.720 7.327 11.045 1.00 89.38 178 ALA A O 1
ATOM 1417 N N . LYS A 1 179 ? -12.328 8.505 9.242 1.00 90.69 179 LYS A N 1
ATOM 1418 C CA . LYS A 1 179 ? -13.269 9.383 9.955 1.00 90.69 179 LYS A CA 1
ATOM 1419 C C . LYS A 1 179 ? -14.390 8.600 10.643 1.00 90.69 179 LYS A C 1
ATOM 1421 O O . LYS A 1 179 ? -14.787 8.951 11.748 1.00 90.69 179 LYS A O 1
ATOM 1426 N N . GLU A 1 180 ? -14.910 7.555 10.006 1.00 91.56 180 GLU A N 1
ATOM 1427 C CA . GLU A 1 180 ? -15.922 6.682 10.611 1.00 91.56 180 GLU A CA 1
ATOM 1428 C C . GLU A 1 180 ? -15.371 5.871 11.783 1.00 91.56 180 GLU A C 1
ATOM 1430 O O . GLU A 1 180 ? -16.077 5.700 12.769 1.00 91.56 180 GLU A O 1
ATOM 1435 N N . LEU A 1 181 ? -14.122 5.408 11.706 1.00 92.50 181 LEU A N 1
ATOM 1436 C CA . LEU A 1 181 ? -13.469 4.726 12.825 1.00 92.50 181 LEU A CA 1
ATOM 1437 C C . LEU A 1 181 ? -13.201 5.675 13.996 1.00 92.50 181 LEU A C 1
ATOM 1439 O O . LEU A 1 181 ? -13.469 5.323 15.136 1.00 92.50 181 LEU A O 1
ATOM 1443 N N . VAL A 1 182 ? -12.752 6.900 13.725 1.00 93.25 182 VAL A N 1
ATOM 1444 C CA . VAL A 1 182 ? -12.573 7.936 14.756 1.00 93.25 182 VAL A CA 1
ATOM 1445 C C . VAL A 1 182 ? -13.897 8.264 15.449 1.00 93.25 182 VAL A C 1
ATOM 1447 O O . VAL A 1 182 ? -13.924 8.443 16.657 1.00 93.25 182 VAL A O 1
ATOM 1450 N N . ARG A 1 183 ? -15.020 8.292 14.719 1.00 92.75 183 ARG A N 1
ATOM 1451 C CA . ARG A 1 183 ? -16.350 8.476 15.329 1.00 92.75 183 ARG A CA 1
ATOM 1452 C C . ARG A 1 183 ? -16.759 7.329 16.256 1.00 92.75 183 ARG A C 1
ATOM 1454 O O . ARG A 1 183 ? -17.528 7.564 17.176 1.00 92.75 183 ARG A O 1
ATOM 1461 N N . GLU A 1 184 ? -16.289 6.114 15.988 1.00 93.25 184 GLU A N 1
ATOM 1462 C CA . GLU A 1 184 ? -16.651 4.903 16.733 1.00 93.25 184 GLU A CA 1
ATOM 1463 C C . GLU A 1 184 ? -15.734 4.668 17.947 1.00 93.25 184 GLU A C 1
ATOM 1465 O O . GLU A 1 184 ? -16.210 4.246 18.994 1.00 93.25 184 GLU A O 1
ATOM 1470 N N . PHE A 1 185 ? -14.441 4.992 17.831 1.00 90.62 185 PHE A N 1
ATOM 1471 C CA . PHE A 1 185 ? -13.417 4.700 18.848 1.00 90.62 185 PHE A CA 1
ATOM 1472 C C . PHE A 1 185 ? -12.762 5.950 19.463 1.00 90.62 185 PHE A C 1
ATOM 1474 O O . PHE A 1 185 ? -11.892 5.842 20.323 1.00 90.62 185 PHE A O 1
ATOM 1481 N N . GLY A 1 186 ? -13.143 7.150 19.024 1.00 88.69 186 GLY A N 1
ATOM 1482 C CA . GLY A 1 186 ? -12.620 8.433 19.504 1.00 88.69 186 GLY A CA 1
ATOM 1483 C C . GLY A 1 186 ? -11.251 8.805 18.927 1.00 88.69 186 GLY A C 1
ATOM 1484 O O . GLY A 1 186 ? -11.103 9.872 18.337 1.00 88.69 186 GLY A O 1
ATOM 1485 N N . SER A 1 187 ? -10.247 7.937 19.063 1.00 88.44 187 SER A N 1
ATOM 1486 C CA . SER A 1 187 ? -8.888 8.158 18.550 1.00 88.44 187 SER A CA 1
ATOM 1487 C C . SER A 1 187 ? -8.290 6.870 17.995 1.00 88.44 187 SER A C 1
ATOM 1489 O O . SER A 1 187 ? -8.569 5.783 18.490 1.00 88.44 187 SER A O 1
ATOM 1491 N N . LEU A 1 188 ? -7.442 6.995 16.972 1.00 87.31 188 LEU A N 1
ATOM 1492 C CA . LEU A 1 188 ? -6.702 5.871 16.380 1.00 87.31 188 LEU A CA 1
ATOM 1493 C C . LEU A 1 188 ? -5.202 5.941 16.709 1.00 87.31 188 LEU A C 1
ATOM 1495 O O . LEU A 1 188 ? -4.377 5.278 16.077 1.00 87.31 188 LEU A O 1
ATOM 1499 N N . LYS A 1 189 ? -4.827 6.761 17.697 1.00 88.25 189 LYS A N 1
ATOM 1500 C CA . LYS A 1 189 ? -3.440 6.895 18.148 1.00 88.25 189 LYS A CA 1
ATOM 1501 C C . LYS A 1 189 ? -2.985 5.599 18.811 1.00 88.25 189 LYS A C 1
ATOM 1503 O O . LYS A 1 189 ? -3.641 5.112 19.719 1.00 88.25 189 LYS A O 1
ATOM 1508 N N . GLY A 1 190 ? -1.851 5.064 18.366 1.00 81.88 190 GLY A N 1
ATOM 1509 C CA . GLY A 1 190 ? -1.337 3.777 18.845 1.00 81.88 190 GLY A CA 1
ATOM 1510 C C . GLY A 1 190 ? -1.900 2.565 18.097 1.00 81.88 190 GLY A C 1
ATOM 1511 O O . GLY A 1 190 ? -1.558 1.441 18.453 1.00 81.88 190 GLY A O 1
ATOM 1512 N N . VAL A 1 191 ? -2.721 2.769 17.054 1.00 85.25 191 VAL A N 1
ATOM 1513 C CA . VAL A 1 191 ? -3.137 1.699 16.135 1.00 85.25 191 VAL A CA 1
ATOM 1514 C C . VAL A 1 191 ? -2.137 1.616 14.976 1.00 85.25 191 VAL A C 1
ATOM 1516 O O . VAL A 1 191 ? -2.012 2.578 14.209 1.00 85.25 191 VAL A O 1
ATOM 1519 N N . PRO A 1 192 ? -1.430 0.486 14.793 1.00 82.12 192 PRO A N 1
ATOM 1520 C CA . PRO A 1 192 ? -0.490 0.337 13.690 1.00 82.12 192 PRO A CA 1
ATOM 1521 C C . PRO A 1 192 ? -1.147 0.566 12.320 1.00 82.12 192 PRO A C 1
ATOM 1523 O O . PRO A 1 192 ? -2.251 0.109 12.039 1.00 82.12 192 PRO A O 1
ATOM 1526 N N . GLY A 1 193 ? -0.456 1.295 11.444 1.00 80.00 193 GLY A N 1
ATOM 1527 C CA . GLY A 1 193 ? -0.940 1.591 10.093 1.00 80.00 193 GLY A CA 1
ATOM 1528 C C . GLY A 1 193 ? -1.921 2.763 9.993 1.00 80.00 193 GLY A C 1
ATOM 1529 O O . GLY A 1 193 ? -2.201 3.187 8.874 1.00 80.00 193 GLY A O 1
ATOM 1530 N N . PHE A 1 194 ? -2.385 3.340 11.103 1.00 86.62 194 PHE A N 1
ATOM 1531 C CA . PHE A 1 194 ? -3.154 4.587 11.111 1.00 86.62 194 PHE A CA 1
ATOM 1532 C C . PHE A 1 194 ? -2.260 5.767 11.474 1.00 86.62 194 PHE A C 1
ATOM 1534 O O . PHE A 1 194 ? -1.314 5.639 12.249 1.00 86.62 194 PHE A O 1
ATOM 1541 N N . TYR A 1 195 ? -2.546 6.924 10.888 1.00 85.19 195 TYR A N 1
ATOM 1542 C CA . TYR A 1 195 ? -1.804 8.148 11.154 1.00 85.19 195 TYR A CA 1
ATOM 1543 C C . TYR A 1 195 ? -2.696 9.377 11.021 1.00 85.19 195 TYR A C 1
ATOM 1545 O O . TYR A 1 195 ? -3.689 9.387 10.289 1.00 85.19 195 TYR A O 1
ATOM 1553 N N . GLU A 1 196 ? -2.301 10.429 11.723 1.00 88.19 196 GLU A N 1
ATOM 1554 C CA . GLU A 1 196 ? -2.907 11.746 11.627 1.00 88.19 196 GLU A CA 1
ATOM 1555 C C . GLU A 1 196 ? -2.129 12.591 10.610 1.00 88.19 196 GLU A C 1
ATOM 1557 O O . GLU A 1 196 ? -0.897 12.593 10.578 1.00 88.19 196 GLU A O 1
ATOM 1562 N N . GLN A 1 197 ? -2.851 13.257 9.716 1.00 83.69 197 GLN A N 1
ATOM 1563 C CA . GLN A 1 197 ? -2.298 14.199 8.750 1.00 83.69 197 GLN A CA 1
ATOM 1564 C C . GLN A 1 197 ? -2.067 15.564 9.414 1.00 83.69 197 GLN A C 1
ATOM 1566 O O . GLN A 1 197 ? -2.642 15.870 10.453 1.00 83.69 197 GLN A O 1
ATOM 1571 N N . ALA A 1 198 ? -1.261 16.425 8.787 1.00 78.06 198 ALA A N 1
ATOM 1572 C CA . ALA A 1 198 ? -0.955 17.759 9.320 1.00 78.06 198 ALA A CA 1
ATOM 1573 C C . ALA A 1 198 ? -2.193 18.664 9.509 1.00 78.06 198 ALA A C 1
ATOM 1575 O O . ALA A 1 198 ? -2.125 19.646 10.238 1.00 78.06 198 ALA A O 1
ATOM 1576 N N . ASP A 1 199 ? -3.316 18.344 8.860 1.00 82.12 199 ASP A N 1
ATOM 1577 C CA . ASP A 1 199 ? -4.602 19.037 8.990 1.00 82.12 199 ASP A CA 1
ATOM 1578 C C . ASP A 1 199 ? -5.514 18.443 10.085 1.00 82.12 199 ASP A C 1
ATOM 1580 O O . ASP A 1 199 ? -6.702 18.767 10.133 1.00 82.12 199 ASP A O 1
ATOM 1584 N N . GLY A 1 200 ? -4.988 17.550 10.933 1.00 82.44 200 GLY A N 1
ATOM 1585 C CA . GLY A 1 200 ? -5.728 16.873 12.004 1.00 82.44 200 GLY A CA 1
ATOM 1586 C C . GLY A 1 200 ? -6.667 15.765 11.516 1.00 82.44 200 GLY A C 1
ATOM 1587 O O . GLY A 1 200 ? -7.477 15.234 12.279 1.00 82.44 200 GLY A O 1
ATOM 1588 N N . LYS A 1 201 ? -6.624 15.410 10.223 1.00 87.19 201 LYS A N 1
ATOM 1589 C CA . LYS A 1 201 ? -7.457 14.331 9.678 1.00 87.19 201 LYS A CA 1
ATOM 1590 C C . LYS A 1 201 ? -6.762 12.987 9.795 1.00 87.19 201 LYS A C 1
ATOM 1592 O O . LYS A 1 201 ? -5.596 12.829 9.449 1.00 87.19 201 LYS A O 1
ATOM 1597 N N . TRP A 1 202 ? -7.523 11.978 10.192 1.00 88.69 202 TRP A N 1
ATOM 1598 C CA . TRP A 1 202 ? -7.037 10.606 10.246 1.00 88.69 202 TRP A CA 1
ATOM 1599 C C . TRP A 1 202 ? -7.042 9.937 8.875 1.00 88.69 202 TRP A C 1
ATOM 1601 O O . TRP A 1 202 ? -7.958 10.113 8.065 1.00 88.69 202 TRP A O 1
ATOM 1611 N N . ASN A 1 203 ? -6.018 9.124 8.639 1.00 87.00 203 ASN A N 1
ATOM 1612 C CA . ASN A 1 203 ? -5.866 8.301 7.451 1.00 87.00 203 ASN A CA 1
ATOM 1613 C C . ASN A 1 203 ? -5.136 6.993 7.805 1.00 87.00 203 ASN A C 1
ATOM 1615 O O . ASN A 1 203 ? -4.697 6.799 8.938 1.00 87.00 203 ASN A O 1
ATOM 1619 N N . PHE A 1 204 ? -5.024 6.078 6.844 1.00 85.12 204 PHE A N 1
ATOM 1620 C CA . PHE A 1 204 ? -4.295 4.825 7.024 1.00 85.12 204 PHE A CA 1
ATOM 1621 C C . PHE A 1 204 ? -3.371 4.506 5.849 1.00 85.12 204 PHE A C 1
ATOM 1623 O O . PHE A 1 204 ? -3.647 4.790 4.675 1.00 85.12 204 PHE A O 1
ATOM 1630 N N . ALA A 1 205 ? -2.238 3.911 6.202 1.00 79.19 205 ALA A N 1
ATOM 1631 C CA . ALA A 1 205 ? -1.170 3.513 5.310 1.00 79.19 205 ALA A CA 1
ATOM 1632 C C . ALA A 1 205 ? -1.518 2.217 4.564 1.00 79.19 205 ALA A C 1
ATOM 1634 O O . ALA A 1 205 ? -2.416 1.464 4.939 1.00 79.19 205 ALA A O 1
ATOM 1635 N N . GLY A 1 206 ? -0.793 1.963 3.474 1.00 73.38 206 GLY A N 1
ATOM 1636 C CA . GLY A 1 206 ? -0.936 0.745 2.679 1.00 73.38 206 GLY A CA 1
ATOM 1637 C C . GLY A 1 206 ? -1.109 1.005 1.191 1.00 73.38 206 GLY A C 1
ATOM 1638 O O . GLY A 1 206 ? -1.616 2.049 0.779 1.00 73.38 206 GLY A O 1
ATOM 1639 N N . GLN A 1 207 ? -0.703 0.050 0.362 1.00 70.56 207 GL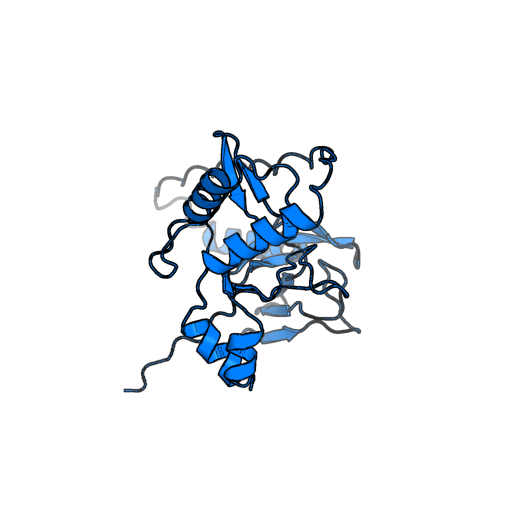N A N 1
ATOM 1640 C CA . GLN A 1 207 ? -0.962 0.101 -1.078 1.00 70.56 207 GLN A CA 1
ATOM 1641 C C . GLN A 1 207 ? -2.416 -0.280 -1.382 1.00 70.56 207 GLN A C 1
ATOM 1643 O O . GLN A 1 207 ? -3.056 -0.994 -0.610 1.00 70.56 207 GLN A O 1
ATOM 1648 N N . SER A 1 208 ? -2.960 0.209 -2.498 1.00 76.75 208 SER A N 1
ATOM 1649 C CA . SER A 1 208 ? -4.213 -0.342 -3.028 1.00 76.75 208 SER A CA 1
ATOM 1650 C C . SER A 1 208 ? -4.005 -1.766 -3.515 1.00 76.75 208 SER A C 1
ATOM 1652 O O . SER A 1 208 ? -2.986 -2.060 -4.137 1.00 76.75 208 SER A O 1
ATOM 1654 N N . GLY A 1 209 ? -4.998 -2.621 -3.296 1.00 79.12 209 GLY A N 1
ATOM 1655 C CA . GLY A 1 209 ? -4.912 -4.031 -3.657 1.00 79.12 209 GLY A CA 1
ATOM 1656 C C . GLY A 1 209 ? -5.747 -4.905 -2.737 1.00 79.12 209 GLY A C 1
ATOM 1657 O O . GLY A 1 209 ? -6.787 -4.474 -2.233 1.00 79.12 209 GLY A O 1
ATOM 1658 N N . LEU A 1 210 ? -5.287 -6.133 -2.533 1.00 84.56 210 LEU A N 1
ATOM 1659 C CA . LEU A 1 210 ? -5.944 -7.117 -1.686 1.00 84.56 210 LEU A CA 1
ATOM 1660 C C . LEU A 1 210 ? -5.444 -7.016 -0.238 1.00 84.56 210 LEU A C 1
ATOM 1662 O O . LEU 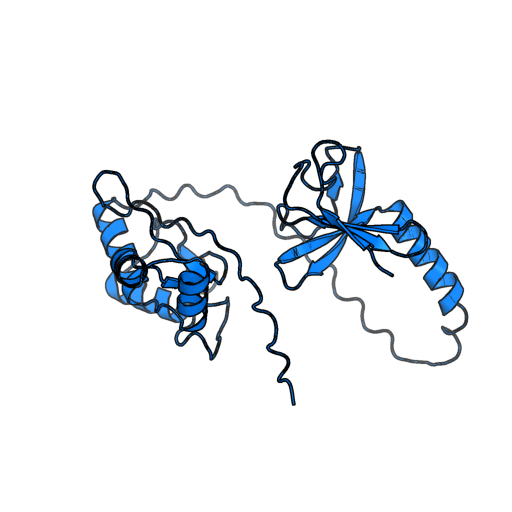A 1 210 ? -4.244 -6.920 0.008 1.00 84.56 210 LEU A O 1
ATOM 1666 N N . LEU A 1 211 ? -6.371 -7.058 0.715 1.00 85.19 211 LEU A N 1
ATOM 1667 C CA . LEU A 1 211 ? -6.110 -7.066 2.149 1.00 85.19 211 LEU A CA 1
ATOM 1668 C C . LEU A 1 211 ? -6.445 -8.442 2.714 1.00 85.19 211 LEU A C 1
ATOM 1670 O O . LEU A 1 211 ? -7.617 -8.822 2.737 1.00 85.19 211 LEU A O 1
ATOM 1674 N N . ILE A 1 212 ? -5.432 -9.159 3.188 1.00 85.94 212 ILE A N 1
ATOM 1675 C CA . ILE A 1 212 ? -5.595 -10.457 3.840 1.00 85.94 212 ILE A CA 1
ATOM 1676 C C . ILE A 1 212 ? -5.378 -10.241 5.342 1.00 85.94 212 ILE A C 1
ATOM 1678 O O . ILE A 1 212 ? -4.278 -9.854 5.732 1.00 85.94 212 ILE A O 1
ATOM 1682 N N . PRO A 1 213 ? -6.404 -10.417 6.192 1.00 82.25 213 PRO A N 1
ATOM 1683 C CA . PRO A 1 213 ? -6.237 -10.243 7.628 1.00 82.25 213 PRO A CA 1
ATOM 1684 C C . PRO A 1 213 ? -5.367 -11.358 8.212 1.00 82.25 213 PRO A C 1
ATOM 1686 O O . PRO A 1 213 ? -5.594 -12.536 7.934 1.00 82.25 213 PRO A O 1
ATOM 1689 N N . LEU A 1 214 ? -4.399 -10.977 9.045 1.00 78.06 214 LEU A N 1
ATOM 1690 C CA . LEU A 1 214 ? -3.601 -11.911 9.830 1.00 78.06 214 LEU A CA 1
ATOM 1691 C C . LEU A 1 214 ? -4.179 -12.027 11.238 1.00 78.06 214 LEU A C 1
ATOM 1693 O O . LEU A 1 214 ? -4.689 -11.059 11.806 1.00 78.06 214 LEU A O 1
ATOM 1697 N N . TYR A 1 215 ? -4.106 -13.232 11.783 1.00 72.62 215 TYR A N 1
ATOM 1698 C CA . TYR A 1 215 ? -4.599 -13.557 13.110 1.00 72.62 215 TYR A CA 1
ATOM 1699 C C . TYR A 1 215 ? -3.455 -14.158 13.912 1.00 72.62 215 TYR A C 1
ATOM 1701 O O . TYR A 1 215 ? -2.685 -14.956 13.379 1.00 72.62 215 TYR A O 1
ATOM 1709 N N . ASP A 1 216 ? -3.369 -13.783 15.182 1.00 69.50 216 ASP A N 1
ATOM 1710 C CA . ASP A 1 216 ? -2.498 -14.455 16.139 1.00 69.50 216 ASP A CA 1
ATOM 1711 C C . ASP A 1 216 ? -3.026 -15.873 16.444 1.00 69.50 216 ASP A C 1
ATOM 1713 O O . ASP A 1 216 ? -4.164 -16.219 16.100 1.00 69.50 216 ASP A O 1
ATOM 1717 N N . HIS A 1 217 ? -2.227 -16.684 17.135 1.00 69.00 217 HIS A N 1
ATOM 1718 C CA . HIS A 1 217 ? -2.574 -18.018 17.621 1.00 69.00 217 HIS A CA 1
ATOM 1719 C C . HIS A 1 217 ? -3.877 -18.027 18.442 1.00 69.00 217 HIS A C 1
ATOM 1721 O O . HIS A 1 217 ? -4.645 -18.983 18.366 1.00 69.00 217 HIS A O 1
ATOM 1727 N N . GLU A 1 218 ? -4.194 -16.930 19.141 1.00 68.44 218 GLU A N 1
ATOM 1728 C CA . GLU A 1 218 ? -5.459 -16.743 19.874 1.00 68.44 218 GLU A CA 1
ATOM 1729 C C . GLU A 1 218 ? -6.639 -16.258 19.001 1.00 68.44 218 GLU A C 1
ATOM 1731 O O . GLU A 1 218 ? -7.686 -15.869 19.517 1.00 68.44 218 GLU A O 1
ATOM 1736 N N . ARG A 1 219 ? -6.490 -16.214 17.669 1.00 62.06 219 ARG A N 1
ATOM 1737 C CA . ARG A 1 219 ? -7.441 -15.607 16.709 1.00 62.06 219 ARG A CA 1
ATOM 1738 C C . ARG A 1 219 ? -7.750 -14.120 16.948 1.00 62.06 219 ARG A C 1
ATOM 1740 O O . ARG A 1 219 ? -8.703 -13.586 16.367 1.00 62.06 219 ARG A O 1
ATOM 1747 N N . LYS A 1 220 ? -6.935 -13.436 17.752 1.00 58.03 220 LYS A N 1
ATOM 1748 C CA . LYS A 1 220 ? -6.971 -11.981 17.940 1.00 58.03 220 LYS A CA 1
ATOM 1749 C C . LYS A 1 220 ? -6.157 -11.302 16.841 1.00 58.03 220 LYS A C 1
ATOM 1751 O O . LYS A 1 220 ? -5.091 -11.787 16.459 1.00 58.03 220 LYS A O 1
ATOM 1756 N N . ARG A 1 221 ? -6.657 -10.191 16.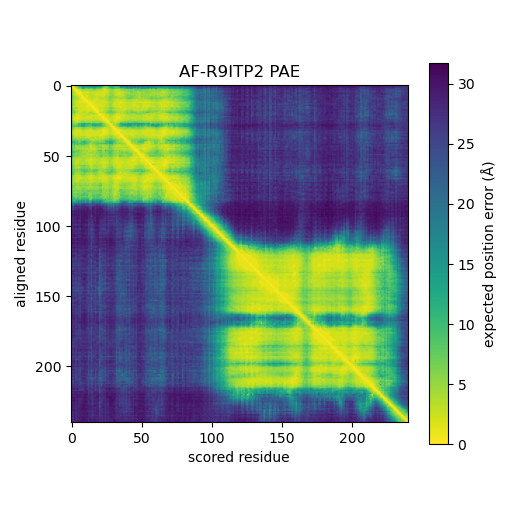299 1.00 60.69 221 ARG A N 1
ATOM 1757 C CA . ARG A 1 221 ? -5.944 -9.397 15.287 1.00 60.69 221 ARG A CA 1
ATOM 1758 C C . ARG A 1 221 ? -5.020 -8.403 15.965 1.00 60.69 221 ARG A C 1
ATOM 1760 O O . ARG A 1 221 ? -5.428 -7.304 16.321 1.00 60.69 221 ARG A O 1
ATOM 1767 N N . THR A 1 222 ? -3.766 -8.794 16.110 1.00 48.09 222 THR A N 1
ATOM 1768 C CA . THR A 1 222 ? -2.707 -7.942 16.665 1.00 48.09 222 THR A CA 1
ATOM 1769 C C . THR A 1 222 ? -2.054 -7.068 15.591 1.00 48.09 222 THR A C 1
ATOM 1771 O O . THR A 1 222 ? -1.496 -6.017 15.895 1.00 48.09 222 THR A O 1
ATOM 1774 N N . ASN A 1 223 ? -2.169 -7.450 14.312 1.00 46.91 223 ASN A N 1
ATOM 1775 C CA . ASN A 1 223 ? -1.624 -6.700 13.184 1.00 46.91 223 ASN A CA 1
ATOM 1776 C C . ASN A 1 223 ? -2.410 -6.980 11.889 1.00 46.91 223 ASN A C 1
ATOM 1778 O O . ASN A 1 223 ? -2.890 -8.092 11.677 1.00 46.91 223 ASN A O 1
ATOM 1782 N N . THR A 1 224 ? -2.506 -5.996 10.990 1.00 45.62 224 THR A N 1
ATOM 1783 C CA . THR A 1 224 ? -3.002 -6.214 9.621 1.00 45.62 224 THR A CA 1
ATOM 1784 C C . THR A 1 224 ? -1.847 -6.014 8.649 1.00 45.62 224 THR A C 1
ATOM 1786 O O . THR A 1 224 ? -1.589 -4.906 8.182 1.00 45.62 224 THR A O 1
ATOM 1789 N N . THR A 1 225 ? -1.116 -7.084 8.340 1.00 41.78 225 THR A N 1
ATOM 1790 C CA . THR A 1 225 ? -0.050 -7.023 7.336 1.00 41.78 225 THR A CA 1
ATOM 1791 C C . THR A 1 225 ? -0.643 -7.120 5.934 1.00 41.78 225 THR A C 1
ATOM 1793 O O . THR A 1 225 ? -1.298 -8.090 5.567 1.00 41.78 225 THR A O 1
ATOM 1796 N N . ILE A 1 226 ? -0.395 -6.084 5.141 1.00 39.53 226 ILE A N 1
ATOM 1797 C CA . ILE A 1 226 ? -0.732 -6.000 3.721 1.00 39.53 226 ILE A CA 1
ATOM 1798 C C . ILE A 1 226 ? 0.377 -6.679 2.925 1.00 39.53 226 ILE A C 1
ATOM 1800 O O . ILE A 1 226 ? 1.520 -6.268 3.072 1.00 39.53 226 ILE A O 1
ATOM 1804 N N . PHE A 1 227 ? 0.053 -7.596 2.011 1.00 37.19 227 PHE A N 1
ATOM 1805 C CA . PHE A 1 227 ? 0.827 -7.776 0.776 1.00 37.19 227 PHE A CA 1
ATOM 1806 C C . PHE A 1 227 ? 0.009 -8.534 -0.278 1.00 37.19 227 PHE A C 1
ATOM 1808 O O . PHE A 1 227 ? -0.063 -9.751 -0.238 1.00 37.19 227 PHE A O 1
ATOM 1815 N N . LEU A 1 228 ? -0.551 -7.813 -1.253 1.00 28.81 228 LEU A N 1
ATOM 1816 C CA . LEU A 1 228 ? -0.420 -8.145 -2.676 1.00 28.81 228 LEU A CA 1
ATOM 1817 C C . LEU A 1 228 ? -0.472 -6.822 -3.467 1.00 28.81 228 LEU A C 1
ATOM 1819 O O . LEU A 1 228 ? -1.434 -6.063 -3.304 1.00 28.81 228 LEU A O 1
ATOM 1823 N N . PRO A 1 229 ? 0.551 -6.497 -4.281 1.00 29.75 229 PRO A N 1
ATOM 1824 C CA . PRO A 1 229 ? 0.522 -5.311 -5.122 1.00 29.75 229 PRO A CA 1
ATOM 1825 C C . PRO A 1 229 ? -0.646 -5.372 -6.109 1.00 29.75 229 PRO A C 1
ATOM 1827 O O . PRO A 1 229 ? -1.064 -6.439 -6.557 1.00 29.75 229 PRO A O 1
ATOM 1830 N N . PHE A 1 230 ? -1.136 -4.187 -6.455 1.00 35.09 230 PHE A N 1
ATOM 1831 C CA . PHE A 1 230 ? -2.054 -3.922 -7.552 1.00 35.09 230 PHE A CA 1
ATOM 1832 C C . PHE A 1 230 ? -1.544 -4.589 -8.842 1.00 35.09 230 PHE A C 1
ATOM 1834 O O . PHE A 1 230 ? -0.678 -4.052 -9.531 1.00 35.09 230 PHE A O 1
ATOM 1841 N N . MET A 1 231 ? -2.052 -5.777 -9.172 1.00 30.19 231 MET A N 1
ATOM 1842 C CA . MET A 1 231 ? -1.809 -6.379 -10.479 1.00 30.19 231 MET A CA 1
ATOM 1843 C C . MET A 1 231 ? -2.742 -5.700 -11.474 1.00 30.19 231 MET A C 1
ATOM 1845 O O . MET A 1 231 ? -3.965 -5.823 -11.382 1.00 30.19 231 MET A O 1
ATOM 1849 N N . LYS A 1 232 ? -2.166 -4.958 -12.427 1.00 30.81 232 LYS A N 1
ATOM 1850 C CA . LYS A 1 232 ? -2.885 -4.562 -13.636 1.00 30.81 232 LYS A CA 1
ATOM 1851 C C . LYS A 1 232 ? -3.405 -5.830 -14.299 1.00 30.81 232 LYS A C 1
ATOM 1853 O O . LYS A 1 232 ? -2.639 -6.576 -14.902 1.00 30.81 232 LYS A O 1
ATOM 1858 N N . LEU A 1 233 ? -4.706 -6.064 -14.191 1.00 31.17 233 LEU A N 1
ATOM 1859 C CA . LEU A 1 233 ? -5.362 -7.023 -15.061 1.00 31.17 233 LEU A CA 1
ATOM 1860 C C . LEU A 1 233 ? -5.171 -6.529 -16.506 1.00 31.17 233 LEU A C 1
ATOM 1862 O O . LEU A 1 233 ? -5.317 -5.322 -16.745 1.00 31.17 233 LEU A O 1
ATOM 1866 N N . PRO A 1 234 ? -4.810 -7.415 -17.450 1.00 27.33 234 PRO A N 1
ATOM 1867 C CA . PRO A 1 234 ? -4.697 -7.044 -18.851 1.00 27.33 234 PRO A CA 1
ATOM 1868 C C . PRO A 1 234 ? -6.009 -6.398 -19.299 1.00 27.33 234 PRO A C 1
ATOM 1870 O O . PRO A 1 234 ? -7.095 -6.849 -18.917 1.00 27.33 234 PRO A O 1
ATOM 1873 N N . ARG A 1 235 ? -5.910 -5.314 -20.083 1.00 27.72 235 ARG A N 1
ATOM 1874 C CA . ARG A 1 235 ? -7.064 -4.826 -20.839 1.00 27.72 235 ARG A CA 1
ATOM 1875 C C . ARG A 1 235 ? -7.544 -6.012 -21.655 1.00 27.72 235 ARG A C 1
ATOM 1877 O O . ARG A 1 235 ? -6.773 -6.572 -22.424 1.00 27.72 235 ARG A O 1
ATOM 1884 N N . THR A 1 236 ? -8.789 -6.408 -21.440 1.00 32.56 236 THR A N 1
ATOM 1885 C CA . THR A 1 236 ? -9.501 -7.237 -22.397 1.00 32.56 236 THR A CA 1
ATOM 1886 C C . THR A 1 236 ? -9.524 -6.445 -23.694 1.00 32.56 236 THR A C 1
ATOM 1888 O O . THR A 1 236 ? -10.265 -5.467 -23.803 1.00 32.56 236 THR A O 1
ATOM 1891 N N . GLU A 1 237 ? -8.650 -6.802 -24.629 1.00 29.80 237 GLU A N 1
ATOM 1892 C CA . GLU A 1 237 ? -8.880 -6.492 -26.028 1.00 29.80 237 GLU A CA 1
ATOM 1893 C C . GLU A 1 237 ? -10.182 -7.202 -26.386 1.00 29.80 237 GLU A C 1
ATOM 1895 O O . GLU A 1 237 ? -10.296 -8.427 -26.333 1.00 29.80 237 GLU A O 1
ATOM 1900 N N . SER A 1 238 ? -11.216 -6.396 -26.594 1.00 31.33 238 SER A N 1
ATOM 1901 C CA . SER A 1 238 ? -12.455 -6.813 -27.218 1.00 31.33 238 SER A CA 1
ATOM 1902 C C . SER A 1 238 ? -12.102 -7.324 -28.607 1.00 31.33 238 SER A C 1
ATOM 1904 O O . SER A 1 238 ? -11.840 -6.532 -29.510 1.00 31.33 238 SER A O 1
ATOM 1906 N N . ILE A 1 239 ? -12.054 -8.646 -28.742 1.00 35.34 239 ILE A N 1
ATOM 1907 C CA . ILE A 1 239 ? -12.067 -9.318 -30.034 1.00 35.34 239 ILE A CA 1
ATOM 1908 C C . ILE A 1 239 ? -13.404 -8.944 -30.679 1.00 35.34 239 ILE A C 1
ATOM 1910 O O . ILE A 1 239 ? -14.465 -9.271 -30.143 1.00 35.34 239 ILE A O 1
ATOM 1914 N N . SER A 1 240 ? -13.316 -8.170 -31.759 1.00 35.66 240 SER A N 1
ATOM 1915 C CA . SER A 1 240 ? -14.360 -8.021 -32.776 1.00 35.66 240 SER A CA 1
ATOM 1916 C C . SER A 1 240 ? -13.900 -8.817 -33.983 1.00 35.66 240 SER A C 1
ATOM 1918 O O . SER A 1 240 ? -12.688 -8.708 -34.282 1.00 35.66 240 SER A O 1
#

Solvent-accessible surface area (backbone atoms only — not comparable to full-atom values): 14506 Å² total; per-residue (Å²): 131,74,50,76,44,70,33,30,82,93,50,42,31,53,79,76,59,42,39,55,93,23,39,36,35,40,40,87,87,87,39,59,38,39,36,32,70,83,54,73,80,70,54,69,44,69,15,90,70,74,71,46,49,29,39,51,76,47,68,45,98,81,64,24,20,30,29,30,44,44,69,64,49,51,49,55,49,52,51,48,45,65,73,53,58,78,61,74,83,78,59,94,68,75,78,75,73,77,74,71,79,77,74,70,77,76,74,86,68,81,78,76,83,64,68,66,60,56,60,68,61,42,25,52,50,53,52,55,50,56,69,76,38,58,63,46,70,70,56,53,53,48,42,48,73,73,66,47,51,70,66,53,54,62,74,54,60,47,26,37,40,51,53,95,52,86,44,84,93,52,71,65,31,52,50,55,57,34,50,53,47,30,73,75,63,70,64,58,82,36,41,88,59,46,47,72,43,99,84,74,45,45,32,64,68,78,74,35,29,52,34,51,67,45,62,45,98,85,69,43,33,79,52,77,62,72,82,45,77,61,72,80,72,76,78,79,76,78,84,124